Protein AF-A0A7S4R125-F1 (afdb_monomer)

Mean predicted aligned error: 16.98 Å

Organism: NCBI:txid311494

Structure (mmCIF, N/CA/C/O backbone):
data_AF-A0A7S4R125-F1
#
_entry.id   AF-A0A7S4R125-F1
#
loop_
_atom_site.group_PDB
_atom_site.id
_atom_site.type_symbol
_atom_site.label_atom_id
_atom_site.label_alt_id
_atom_site.label_comp_id
_atom_site.label_asym_id
_atom_site.label_entity_id
_atom_site.label_seq_id
_atom_site.pdbx_PDB_ins_code
_atom_site.Cartn_x
_atom_site.Cartn_y
_atom_site.Cartn_z
_atom_site.occupancy
_atom_site.B_iso_or_equiv
_atom_site.auth_seq_id
_atom_site.auth_comp_id
_atom_site.auth_asym_id
_atom_site.auth_atom_id
_atom_site.pdbx_PDB_model_num
ATOM 1 N N . ASP A 1 1 ? 8.861 10.497 -19.496 1.00 60.00 1 ASP A N 1
ATOM 2 C CA . ASP A 1 1 ? 10.097 11.158 -19.946 1.00 60.00 1 ASP A CA 1
ATOM 3 C C . ASP A 1 1 ? 10.234 11.289 -21.463 1.00 60.00 1 ASP A C 1
ATOM 5 O O . ASP A 1 1 ? 10.360 12.413 -21.916 1.00 60.00 1 ASP A O 1
ATOM 9 N N . TRP A 1 2 ? 10.167 10.228 -22.290 1.00 75.81 2 TRP A N 1
ATOM 10 C CA . TRP A 1 2 ? 10.197 10.430 -23.762 1.00 75.81 2 TRP A CA 1
ATOM 11 C C . TRP A 1 2 ? 9.067 11.347 -24.252 1.00 75.81 2 TRP A C 1
ATOM 13 O O . TRP A 1 2 ? 9.339 12.317 -24.951 1.00 75.81 2 TRP A O 1
ATOM 23 N N . ALA A 1 3 ? 7.824 11.072 -23.840 1.00 76.38 3 ALA A N 1
ATOM 24 C CA . ALA A 1 3 ? 6.666 11.872 -24.235 1.00 76.38 3 ALA A CA 1
ATOM 25 C C . ALA A 1 3 ? 6.811 13.343 -23.793 1.00 76.38 3 ALA A C 1
ATOM 27 O O . ALA A 1 3 ? 6.659 14.239 -24.620 1.00 76.38 3 ALA A O 1
ATOM 28 N N . ASP A 1 4 ? 7.239 13.586 -22.549 1.00 75.88 4 ASP A N 1
ATOM 29 C CA . ASP A 1 4 ? 7.482 14.939 -22.028 1.00 75.88 4 ASP A CA 1
ATOM 30 C C . ASP A 1 4 ? 8.580 15.680 -22.823 1.00 75.88 4 ASP A C 1
ATOM 32 O O . ASP A 1 4 ? 8.429 16.850 -23.164 1.00 75.88 4 ASP A O 1
ATOM 36 N N . LYS A 1 5 ? 9.674 14.992 -23.183 1.00 82.38 5 LYS A N 1
ATOM 37 C CA . LYS A 1 5 ? 10.791 15.565 -23.961 1.00 82.38 5 LYS A CA 1
ATOM 38 C C . LYS A 1 5 ? 10.486 15.735 -25.448 1.00 82.38 5 LYS A C 1
ATOM 40 O O . LYS A 1 5 ? 11.144 16.525 -26.116 1.00 82.38 5 LYS A O 1
ATOM 45 N N . SER A 1 6 ? 9.507 15.003 -25.971 1.00 82.88 6 SER A N 1
ATOM 46 C CA . SER A 1 6 ? 9.098 15.065 -27.379 1.00 82.88 6 SER A CA 1
ATOM 47 C C . SER A 1 6 ? 8.211 16.271 -27.716 1.00 82.88 6 SER A C 1
ATOM 49 O O . SER A 1 6 ? 7.745 16.386 -28.845 1.00 82.88 6 SER A O 1
ATOM 51 N N . GLY A 1 7 ? 7.982 17.174 -26.754 1.00 83.06 7 GLY A N 1
ATOM 52 C CA . GLY A 1 7 ? 7.157 18.369 -26.941 1.00 83.06 7 GLY A CA 1
ATOM 53 C C . GLY A 1 7 ? 5.655 18.109 -26.824 1.00 83.06 7 GLY A C 1
ATOM 54 O O . GLY A 1 7 ? 4.859 19.004 -27.098 1.00 83.06 7 GLY A O 1
ATOM 55 N N . ILE A 1 8 ? 5.249 16.905 -26.404 1.00 84.31 8 ILE A N 1
ATOM 56 C CA . ILE A 1 8 ? 3.846 16.598 -26.126 1.00 84.31 8 ILE A CA 1
ATOM 57 C C . ILE A 1 8 ? 3.477 17.256 -24.800 1.00 84.31 8 ILE A C 1
ATOM 59 O O . ILE A 1 8 ? 3.937 16.854 -23.729 1.00 84.31 8 ILE A O 1
ATOM 63 N N . TRP A 1 9 ? 2.640 18.288 -24.881 1.00 81.31 9 TRP A N 1
ATOM 64 C CA . TRP A 1 9 ? 2.167 19.005 -23.707 1.00 81.31 9 TRP A CA 1
ATOM 65 C C . TRP A 1 9 ? 1.117 18.190 -22.955 1.00 81.31 9 TRP A C 1
ATOM 67 O O . TRP A 1 9 ? 0.146 17.707 -23.536 1.00 81.31 9 TRP A O 1
ATOM 77 N N . ARG A 1 10 ? 1.281 18.072 -21.637 1.00 81.50 10 ARG A N 1
ATOM 78 C CA . ARG A 1 10 ? 0.331 17.367 -20.779 1.00 81.50 10 ARG A CA 1
ATOM 79 C C . ARG A 1 10 ? -0.759 18.330 -20.303 1.00 81.50 10 ARG A C 1
ATOM 81 O O . ARG A 1 10 ? -0.468 19.306 -19.620 1.00 81.50 10 ARG A O 1
ATOM 88 N N . GLN A 1 11 ? -2.022 18.050 -20.631 1.00 76.62 11 GLN A N 1
ATOM 89 C CA . GLN A 1 11 ? -3.142 18.940 -20.278 1.00 76.62 11 GLN A CA 1
ATOM 90 C C . GLN A 1 11 ? -3.501 18.949 -18.782 1.00 76.62 11 GLN A C 1
ATOM 92 O O . GLN A 1 11 ? -4.068 19.924 -18.296 1.00 76.62 11 GLN A O 1
ATOM 97 N N . LYS A 1 12 ? -3.198 17.874 -18.044 1.00 70.31 12 LYS A N 1
ATOM 98 C CA . LYS A 1 12 ? -3.460 17.749 -16.600 1.00 70.31 12 LYS A CA 1
ATOM 99 C C . LYS A 1 12 ? -2.195 17.309 -15.866 1.00 70.31 12 LYS A C 1
ATOM 101 O O . LYS A 1 12 ? -1.391 16.559 -16.415 1.00 70.31 12 LYS A O 1
ATOM 106 N N . SER A 1 13 ? -2.016 17.769 -14.627 1.00 68.62 13 SER A N 1
ATOM 107 C CA . SER A 1 13 ? -0.893 17.348 -13.783 1.00 68.62 13 SER A CA 1
ATOM 108 C C . SER A 1 13 ? -0.947 15.842 -13.486 1.00 68.62 13 SER A C 1
ATOM 110 O O . SER A 1 13 ? -1.990 15.195 -13.627 1.00 68.62 13 SER A O 1
ATOM 112 N N . TYR A 1 14 ? 0.194 15.268 -13.092 1.00 67.44 14 TYR A N 1
ATOM 113 C CA . TYR A 1 14 ? 0.269 13.871 -12.666 1.00 67.44 14 TYR A CA 1
ATOM 114 C C . TYR A 1 14 ? -0.762 13.597 -11.568 1.00 67.44 14 TYR A C 1
ATOM 116 O O . TYR A 1 14 ? -0.770 14.266 -10.534 1.00 67.44 14 TYR A O 1
ATOM 124 N N . LYS A 1 15 ? -1.609 12.580 -11.761 1.00 67.00 15 LYS A N 1
ATOM 125 C CA . LYS A 1 15 ? -2.436 12.067 -10.667 1.00 67.00 15 LYS A CA 1
ATOM 126 C C . LYS A 1 15 ? -1.503 11.562 -9.566 1.00 67.00 15 LYS A C 1
ATOM 128 O O . LYS A 1 15 ? -0.596 10.777 -9.840 1.00 67.00 15 LYS A O 1
ATOM 133 N N . VAL A 1 16 ? -1.751 11.982 -8.326 1.00 60.81 16 VAL A N 1
ATOM 134 C CA . VAL A 1 16 ? -0.939 11.632 -7.140 1.00 60.81 16 VAL A CA 1
ATOM 135 C C . VAL A 1 16 ? -0.813 10.108 -6.950 1.00 60.81 16 VAL A C 1
ATOM 137 O O . VAL A 1 16 ? 0.160 9.631 -6.376 1.00 60.81 16 VAL A O 1
ATOM 140 N N . THR A 1 17 ? -1.748 9.329 -7.500 1.00 62.47 17 THR A N 1
ATOM 141 C CA . THR A 1 17 ? -1.799 7.859 -7.433 1.00 62.47 17 THR A CA 1
ATOM 142 C C . THR A 1 17 ? -1.044 7.129 -8.554 1.00 62.47 17 THR A C 1
ATOM 144 O O . THR A 1 17 ? -1.074 5.901 -8.619 1.00 62.47 17 THR A O 1
ATOM 147 N N . SER A 1 18 ? -0.361 7.846 -9.451 1.00 69.81 18 SER A N 1
ATOM 148 C CA . SER A 1 18 ? 0.412 7.247 -10.546 1.00 69.81 18 SER A CA 1
ATOM 149 C C . SER A 1 18 ? 1.628 6.466 -10.026 1.00 69.81 18 SER A C 1
ATOM 151 O O . SER A 1 18 ? 2.407 6.967 -9.215 1.00 69.81 18 SER A O 1
ATOM 153 N N . SER A 1 19 ? 1.856 5.259 -10.556 1.00 73.56 19 SER A N 1
ATOM 154 C CA . SER A 1 19 ? 3.080 4.489 -10.289 1.00 73.56 19 SER A CA 1
ATOM 155 C C . SER A 1 19 ? 4.316 5.262 -10.758 1.00 73.56 19 SER A C 1
ATOM 157 O O . SER A 1 19 ? 4.328 5.815 -11.854 1.00 73.56 19 SER A O 1
ATOM 159 N N . ARG A 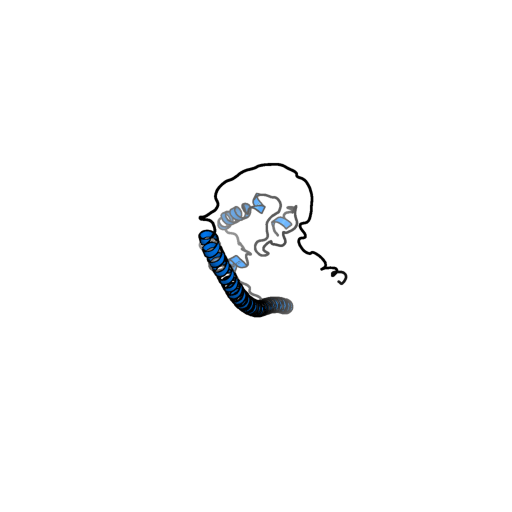1 20 ? 5.384 5.274 -9.950 1.00 75.44 20 ARG A N 1
ATOM 160 C CA . ARG A 1 20 ? 6.687 5.838 -10.358 1.00 75.44 20 ARG A CA 1
ATOM 161 C C . ARG A 1 20 ? 7.436 4.947 -11.351 1.00 75.44 20 ARG A C 1
ATOM 163 O O . ARG A 1 20 ? 8.303 5.434 -12.063 1.00 75.44 20 ARG A O 1
ATOM 170 N N . ASP A 1 21 ? 7.095 3.661 -11.388 1.00 79.25 21 ASP A N 1
ATOM 171 C CA . ASP A 1 21 ? 7.705 2.666 -12.276 1.00 79.25 21 ASP A CA 1
ATOM 172 C C . ASP A 1 21 ? 6.996 2.598 -13.640 1.00 79.25 21 ASP A C 1
ATOM 174 O O . ASP A 1 21 ? 7.609 2.447 -14.692 1.00 79.25 21 ASP A O 1
ATOM 178 N N . LYS A 1 22 ? 5.669 2.752 -13.627 1.00 79.38 22 LYS A N 1
ATOM 179 C CA . LYS A 1 22 ? 4.817 2.800 -14.821 1.00 79.38 22 LYS A CA 1
ATOM 180 C C . LYS A 1 22 ? 4.007 4.092 -14.762 1.00 79.38 22 LYS A C 1
ATOM 182 O O . LYS A 1 22 ? 2.842 4.031 -14.366 1.00 79.38 22 LYS A O 1
ATOM 187 N N . PRO A 1 23 ? 4.637 5.245 -15.054 1.00 77.00 23 PRO A N 1
ATOM 188 C CA . PRO A 1 23 ? 3.959 6.526 -14.967 1.00 77.00 23 PRO A CA 1
ATOM 189 C C . PRO A 1 23 ? 2.751 6.534 -15.889 1.00 77.00 23 PRO A C 1
ATOM 191 O O . PRO A 1 23 ? 2.816 6.039 -17.016 1.00 77.00 23 PRO A O 1
ATOM 194 N N . ASP A 1 24 ? 1.655 7.096 -15.390 1.00 77.88 24 ASP A N 1
ATOM 195 C CA . ASP A 1 24 ? 0.455 7.282 -16.186 1.00 77.88 24 ASP A CA 1
ATOM 196 C C . ASP A 1 24 ? 0.770 8.206 -17.374 1.00 77.88 24 ASP A C 1
ATOM 198 O O . ASP A 1 24 ? 1.331 9.306 -17.239 1.00 77.88 24 ASP A O 1
ATOM 202 N N . MET A 1 25 ? 0.417 7.739 -18.564 1.00 79.38 25 MET A N 1
ATOM 203 C CA . MET A 1 25 ? 0.673 8.420 -19.825 1.00 79.38 25 MET A CA 1
ATOM 204 C C . MET A 1 25 ? -0.510 9.307 -20.207 1.00 79.38 25 MET A C 1
ATOM 206 O O . MET A 1 25 ? -0.715 9.498 -21.386 1.00 79.38 25 MET A O 1
ATOM 210 N N . ALA A 1 26 ? -1.252 9.851 -19.231 1.00 82.31 26 ALA A N 1
ATOM 211 C CA . ALA A 1 26 ? -2.350 10.811 -19.394 1.00 82.31 26 ALA A CA 1
ATOM 212 C C . ALA A 1 26 ? -1.909 12.157 -20.014 1.00 82.31 26 ALA A C 1
ATOM 214 O O . ALA A 1 26 ? -1.877 13.188 -19.334 1.00 82.31 26 ALA A O 1
ATOM 215 N N . PHE A 1 27 ? -1.514 12.140 -21.284 1.00 84.12 27 PHE A N 1
ATOM 216 C CA . PHE A 1 27 ? -1.198 13.320 -22.090 1.00 84.12 27 PHE A CA 1
ATOM 217 C C . PHE A 1 27 ? -2.437 13.865 -22.809 1.00 84.12 27 PHE A C 1
ATOM 219 O O . PHE A 1 27 ? -2.362 14.932 -23.412 1.00 84.12 27 PHE A O 1
ATOM 226 N N . GLY A 1 28 ? -3.582 13.179 -22.707 1.00 85.00 28 GLY A N 1
ATOM 227 C CA . GLY A 1 28 ? -4.790 13.507 -23.464 1.00 85.00 28 GLY A CA 1
ATOM 228 C C . GLY A 1 28 ? -4.732 12.973 -24.895 1.00 85.00 28 GLY A C 1
ATOM 229 O O . GLY A 1 28 ? -5.553 13.346 -25.728 1.00 85.00 28 GLY A O 1
ATOM 230 N N . VAL A 1 29 ? -3.761 12.101 -25.183 1.00 87.56 29 VAL A N 1
ATOM 231 C CA . VAL A 1 29 ? -3.610 11.419 -26.467 1.00 87.56 29 VAL A CA 1
ATOM 232 C C . VAL A 1 29 ? -4.027 9.981 -26.237 1.00 87.56 29 VAL A C 1
ATOM 234 O O . VAL A 1 29 ? -3.311 9.229 -25.581 1.00 87.56 29 VAL A O 1
ATOM 237 N N . ARG A 1 30 ? -5.182 9.592 -26.780 1.00 88.12 30 ARG A N 1
ATOM 238 C CA . ARG A 1 30 ? -5.814 8.295 -26.504 1.00 88.12 30 ARG A CA 1
ATOM 239 C C . ARG A 1 30 ? -4.838 7.125 -26.628 1.00 88.12 30 ARG A C 1
ATOM 241 O O . ARG A 1 30 ? -4.829 6.267 -25.760 1.00 88.12 30 ARG A O 1
ATOM 248 N N . GLU A 1 31 ? -4.010 7.118 -27.668 1.00 89.38 31 GLU A N 1
ATOM 249 C CA . GLU A 1 31 ? -3.078 6.034 -27.985 1.00 89.38 31 GLU A CA 1
ATOM 250 C C . GLU A 1 31 ? -1.874 5.954 -27.021 1.00 89.38 31 GLU A C 1
ATOM 252 O O . GLU A 1 31 ? -1.230 4.903 -26.904 1.00 89.38 31 GLU A O 1
ATOM 257 N N . LEU A 1 32 ? -1.534 7.064 -26.354 1.00 86.38 32 LEU A N 1
ATOM 258 C CA . LEU A 1 32 ? -0.542 7.097 -25.276 1.00 86.38 32 LEU A CA 1
ATOM 259 C C . LEU A 1 32 ? -1.192 6.720 -23.945 1.00 86.38 32 LEU A C 1
ATOM 261 O O . LEU A 1 32 ? -0.648 5.880 -23.226 1.00 86.38 32 LEU A O 1
ATOM 265 N N . ASP A 1 33 ? -2.357 7.301 -23.667 1.00 86.50 33 ASP A N 1
ATOM 266 C CA . ASP A 1 33 ? -3.114 7.154 -22.427 1.00 86.50 33 ASP A CA 1
ATOM 267 C C . ASP A 1 33 ? -3.601 5.700 -22.217 1.00 86.50 33 ASP A C 1
ATOM 269 O O . ASP A 1 33 ? -3.558 5.184 -21.102 1.00 86.50 33 ASP A O 1
ATOM 273 N N . ASP A 1 34 ? -4.014 4.998 -23.280 1.00 88.88 34 ASP A N 1
ATOM 274 C CA . ASP A 1 34 ? -4.496 3.606 -23.229 1.00 88.88 34 ASP A CA 1
ATOM 275 C C . ASP A 1 34 ? -3.375 2.547 -23.336 1.00 88.88 34 ASP A C 1
ATOM 277 O O . ASP A 1 34 ? -3.623 1.336 -23.299 1.00 88.88 34 ASP A O 1
ATOM 281 N N . GLY A 1 35 ? -2.121 2.986 -23.494 1.00 85.62 35 GLY A N 1
ATOM 282 C CA . GLY A 1 35 ? -0.957 2.117 -23.653 1.00 85.62 35 GLY A CA 1
ATOM 283 C C . GLY A 1 35 ? -0.860 1.400 -25.008 1.00 85.62 35 GLY A C 1
ATOM 284 O O . GLY A 1 35 ? -0.015 0.511 -25.164 1.00 85.62 35 GLY A O 1
ATOM 285 N N . SER A 1 36 ? -1.668 1.756 -26.008 1.00 90.38 36 SER A N 1
ATOM 286 C CA . SER A 1 36 ? -1.608 1.191 -27.362 1.00 90.38 36 SE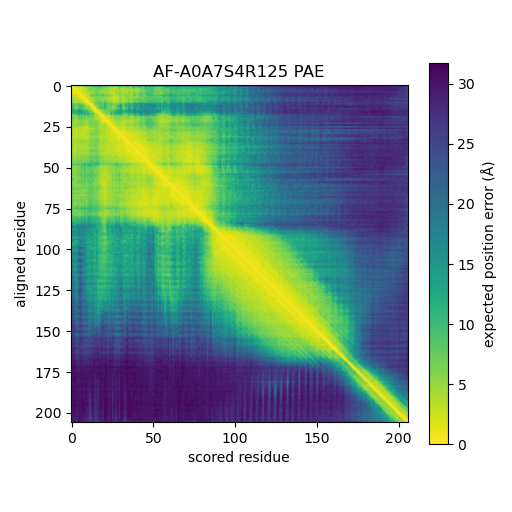R A CA 1
ATOM 287 C C . SER A 1 36 ? -0.246 1.407 -28.014 1.00 90.38 36 SER A C 1
ATOM 289 O O . SER A 1 36 ? 0.342 0.449 -28.518 1.00 90.38 36 SER A O 1
ATOM 291 N N . VAL A 1 37 ? 0.329 2.609 -27.906 1.00 88.38 37 VAL A N 1
ATOM 292 C CA . VAL A 1 37 ? 1.689 2.891 -28.399 1.00 88.38 37 VAL A CA 1
ATOM 293 C C . VAL A 1 37 ? 2.719 1.988 -27.721 1.00 88.38 37 VAL A C 1
ATOM 295 O O . VAL A 1 37 ? 3.568 1.402 -28.392 1.00 88.38 37 VAL A O 1
ATOM 298 N N . LYS A 1 38 ? 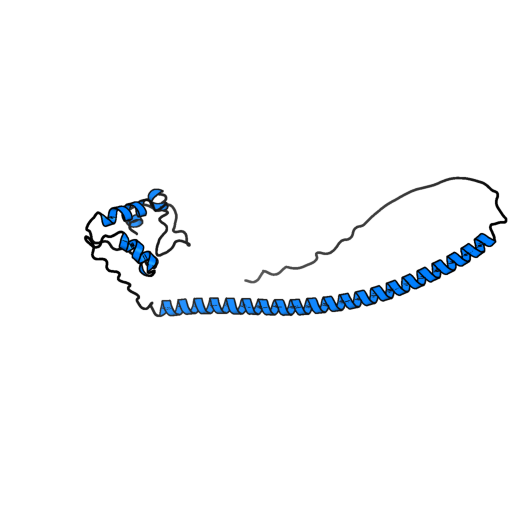2.615 1.790 -26.401 1.00 86.81 38 LYS A N 1
ATOM 299 C CA . LYS A 1 38 ? 3.507 0.886 -25.661 1.00 86.81 38 LYS A CA 1
ATOM 300 C C . LYS A 1 38 ? 3.399 -0.552 -26.181 1.00 86.81 38 LYS A C 1
ATOM 302 O O . LYS A 1 38 ? 4.423 -1.214 -26.356 1.00 86.81 38 LYS A O 1
ATOM 307 N N . ARG A 1 39 ? 2.185 -1.037 -26.465 1.00 89.12 39 ARG A N 1
ATOM 308 C CA . ARG A 1 39 ? 1.964 -2.375 -27.045 1.00 89.12 39 ARG A CA 1
ATOM 309 C C . ARG A 1 39 ? 2.622 -2.514 -28.417 1.00 89.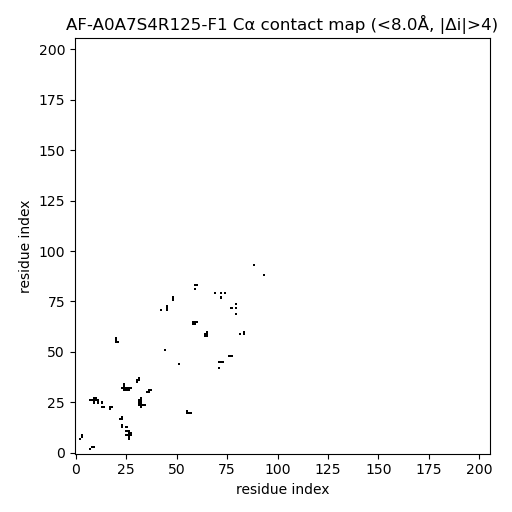12 39 ARG A C 1
ATOM 311 O O . ARG A 1 39 ? 3.332 -3.494 -28.634 1.00 89.12 39 ARG A O 1
ATOM 318 N N . VAL A 1 40 ? 2.445 -1.527 -29.297 1.00 91.94 40 VAL A N 1
ATOM 319 C CA . VAL A 1 40 ? 3.053 -1.518 -30.638 1.00 91.94 40 VAL A CA 1
ATOM 320 C C . VAL A 1 40 ? 4.578 -1.483 -30.552 1.00 91.94 40 VAL A C 1
ATOM 322 O O . VAL A 1 40 ? 5.240 -2.291 -31.199 1.00 91.94 40 VAL A O 1
ATOM 325 N N . ILE A 1 41 ? 5.149 -0.625 -29.699 1.00 88.88 41 ILE A N 1
ATOM 326 C CA . ILE A 1 41 ? 6.604 -0.554 -29.492 1.00 88.88 41 ILE A CA 1
ATOM 327 C C . ILE A 1 41 ? 7.145 -1.899 -29.009 1.00 88.88 41 ILE A C 1
ATOM 329 O O . ILE A 1 41 ? 8.138 -2.381 -29.545 1.00 88.88 41 ILE A O 1
ATOM 333 N N . HIS A 1 42 ? 6.495 -2.547 -28.040 1.00 88.62 42 HIS A N 1
ATOM 334 C CA . HIS A 1 42 ? 6.946 -3.857 -27.567 1.00 88.62 42 HIS A CA 1
ATOM 335 C C . HIS A 1 42 ? 6.811 -4.972 -28.608 1.00 88.62 42 HIS A C 1
ATOM 337 O O . HIS A 1 42 ? 7.561 -5.943 -28.528 1.00 88.62 42 HIS A O 1
ATOM 343 N N . ALA A 1 43 ? 5.872 -4.863 -29.549 1.00 91.19 43 ALA A N 1
ATOM 344 C CA . ALA A 1 43 ? 5.739 -5.809 -30.653 1.00 91.19 43 ALA A CA 1
ATOM 345 C C . ALA A 1 43 ? 6.806 -5.579 -31.736 1.00 91.19 43 ALA A C 1
ATOM 347 O O . ALA A 1 43 ? 7.342 -6.537 -32.284 1.00 91.19 43 ALA A O 1
ATOM 348 N N . ALA A 1 44 ? 7.145 -4.318 -32.016 1.00 92.56 44 ALA A N 1
ATOM 349 C CA . ALA A 1 44 ? 8.119 -3.952 -33.040 1.00 92.56 44 ALA A CA 1
ATOM 350 C C . ALA A 1 44 ? 9.579 -4.037 -32.561 1.00 92.56 44 ALA A C 1
ATOM 352 O O . ALA A 1 44 ? 10.469 -4.312 -33.363 1.00 92.56 44 ALA A O 1
ATOM 353 N N . ALA A 1 45 ? 9.846 -3.820 -31.268 1.00 92.25 45 ALA A N 1
ATOM 354 C CA . ALA A 1 45 ? 11.203 -3.757 -30.720 1.00 92.25 45 ALA A CA 1
ATOM 355 C C . ALA A 1 45 ? 12.064 -5.003 -31.020 1.00 92.25 45 ALA A C 1
ATOM 357 O O . ALA A 1 45 ? 13.215 -4.819 -31.412 1.00 92.25 45 ALA A O 1
ATOM 358 N N . PRO A 1 46 ? 11.557 -6.251 -30.925 1.00 92.56 46 PRO A N 1
ATOM 359 C CA . PRO A 1 46 ? 12.350 -7.439 -31.254 1.00 92.56 46 PRO A CA 1
ATOM 360 C C . PRO A 1 46 ? 12.697 -7.582 -32.742 1.00 92.56 46 PRO A C 1
ATOM 362 O O . PRO A 1 46 ? 13.605 -8.337 -33.077 1.00 92.56 46 PRO A O 1
ATOM 365 N N . LEU A 1 47 ? 11.987 -6.891 -33.640 1.00 92.88 47 LEU A N 1
ATOM 366 C CA . LEU A 1 47 ? 12.239 -6.959 -35.085 1.00 92.88 47 LEU A CA 1
ATOM 367 C C . LEU A 1 47 ? 13.475 -6.149 -35.491 1.00 92.88 47 LEU A C 1
ATOM 369 O O . LEU A 1 47 ? 14.071 -6.398 -36.535 1.00 92.88 47 LEU A O 1
ATOM 373 N N . GLN A 1 48 ? 13.865 -5.173 -34.671 1.00 91.12 48 GLN A N 1
ATOM 374 C CA . GLN A 1 48 ? 15.048 -4.358 -34.903 1.00 91.12 48 GLN A CA 1
ATOM 375 C C . GLN A 1 48 ? 16.198 -4.880 -34.048 1.00 91.12 48 GLN A C 1
ATOM 377 O O . GLN A 1 48 ? 16.143 -4.786 -32.827 1.00 91.12 48 GLN A O 1
ATOM 382 N N . ALA A 1 49 ? 17.273 -5.364 -34.675 1.00 89.25 49 ALA A N 1
ATOM 383 C CA . ALA A 1 49 ? 18.490 -5.823 -33.996 1.00 89.25 49 ALA A CA 1
ATOM 384 C C . ALA A 1 49 ? 19.307 -4.650 -33.406 1.00 89.25 49 ALA A C 1
ATOM 386 O O . ALA A 1 49 ? 20.441 -4.385 -33.799 1.00 89.25 49 ALA A O 1
ATOM 387 N N . ARG A 1 50 ? 18.698 -3.892 -32.491 1.00 93.12 50 ARG A N 1
ATOM 388 C CA . ARG A 1 50 ? 19.285 -2.754 -31.778 1.00 93.12 50 ARG A CA 1
ATOM 389 C C . ARG A 1 50 ? 19.372 -3.063 -30.290 1.00 93.12 50 ARG A C 1
ATOM 391 O O . ARG A 1 50 ? 18.594 -3.844 -29.752 1.00 93.12 50 ARG A O 1
ATOM 398 N N . ASN A 1 51 ? 20.292 -2.395 -29.605 1.00 91.44 51 ASN A N 1
ATOM 399 C CA . ASN A 1 51 ? 20.370 -2.483 -28.151 1.00 91.44 51 ASN A CA 1
ATOM 400 C C . ASN A 1 51 ? 19.099 -1.883 -27.532 1.00 91.44 51 ASN A C 1
ATOM 402 O O . ASN A 1 51 ? 18.760 -0.732 -27.807 1.00 91.44 51 ASN A O 1
ATOM 406 N N . TYR A 1 52 ? 18.405 -2.665 -26.704 1.00 89.62 52 TYR A N 1
ATOM 407 C CA . TYR A 1 52 ? 17.155 -2.267 -26.060 1.00 89.62 52 TYR A CA 1
ATOM 408 C C . TYR A 1 52 ? 17.280 -2.372 -24.542 1.00 89.62 52 TYR A C 1
ATOM 410 O O . TYR A 1 52 ? 17.765 -3.375 -24.018 1.00 89.62 52 TYR A O 1
ATOM 418 N N . VAL A 1 53 ? 16.830 -1.334 -23.838 1.00 89.12 53 VAL A N 1
ATOM 419 C CA . VAL A 1 53 ? 16.857 -1.266 -22.373 1.00 89.12 53 VAL A CA 1
ATOM 420 C C . VAL A 1 53 ? 15.425 -1.166 -21.862 1.00 89.12 53 VAL A C 1
ATOM 422 O O . VAL A 1 53 ? 14.705 -0.227 -22.196 1.00 89.12 53 VAL A O 1
ATOM 425 N N . VAL A 1 54 ? 15.017 -2.130 -21.032 1.00 88.06 54 VAL A N 1
ATOM 426 C CA . VAL A 1 54 ? 13.707 -2.134 -20.363 1.00 88.06 54 VAL A CA 1
ATOM 427 C C . VAL A 1 54 ? 13.872 -1.619 -18.940 1.00 88.06 54 VAL A C 1
ATOM 429 O O . VAL A 1 54 ? 14.293 -2.351 -18.044 1.00 88.06 54 VAL A O 1
ATOM 432 N N . MET A 1 55 ? 13.540 -0.348 -18.735 1.00 84.25 55 MET A N 1
ATOM 433 C CA . MET A 1 55 ? 13.617 0.312 -17.430 1.00 84.25 55 MET A CA 1
ATOM 434 C C . MET A 1 55 ? 12.322 0.106 -16.627 1.00 84.25 55 MET A C 1
ATOM 436 O O . MET A 1 55 ? 11.586 1.058 -16.402 1.00 84.25 55 MET A O 1
ATOM 440 N N . GLU A 1 56 ? 12.022 -1.136 -16.228 1.00 83.50 56 GLU A N 1
ATOM 441 C CA . GLU A 1 56 ? 10.918 -1.442 -15.299 1.00 83.50 56 GLU A CA 1
ATOM 442 C C . GLU A 1 56 ? 11.466 -2.061 -14.004 1.00 83.50 56 GLU A C 1
ATOM 444 O O . GLU A 1 56 ? 12.069 -3.129 -14.021 1.00 83.50 56 GLU A O 1
ATOM 449 N N . VAL A 1 57 ? 11.240 -1.428 -12.857 1.00 85.19 57 VAL A N 1
ATOM 450 C CA . VAL A 1 57 ? 11.683 -1.884 -11.535 1.00 85.19 57 VAL A CA 1
ATOM 451 C C . VAL A 1 57 ? 10.948 -3.161 -11.135 1.00 85.19 57 VAL A C 1
ATOM 453 O O . VAL A 1 57 ? 11.584 -4.189 -10.900 1.00 85.19 57 VAL A O 1
ATOM 456 N N . ARG A 1 58 ? 9.608 -3.145 -11.096 1.00 86.19 58 ARG A N 1
ATOM 457 C CA . ARG A 1 58 ? 8.826 -4.316 -10.665 1.00 86.19 58 ARG A CA 1
ATOM 458 C C . ARG A 1 58 ? 9.020 -5.489 -11.622 1.00 86.19 58 ARG A C 1
ATOM 460 O O . ARG A 1 58 ? 9.299 -6.599 -11.174 1.00 86.19 58 ARG A O 1
ATOM 467 N N . GLY A 1 59 ? 8.906 -5.228 -12.924 1.00 86.25 59 GLY A N 1
ATOM 468 C CA . GLY A 1 59 ? 9.022 -6.257 -13.959 1.00 86.25 59 GLY A CA 1
ATOM 469 C C . GLY A 1 59 ? 10.398 -6.931 -13.982 1.00 86.25 59 GLY A C 1
ATOM 470 O O . GLY A 1 59 ? 10.492 -8.128 -14.238 1.00 86.25 59 GLY A O 1
ATOM 471 N N . ASN A 1 60 ? 11.467 -6.199 -13.643 1.00 86.50 60 ASN A N 1
ATOM 472 C CA . ASN A 1 60 ? 12.813 -6.768 -13.571 1.00 86.50 60 ASN A CA 1
ATOM 473 C C . ASN A 1 60 ? 13.079 -7.534 -12.263 1.00 86.50 60 ASN A C 1
ATOM 475 O O . ASN A 1 60 ? 13.869 -8.487 -12.272 1.00 86.50 60 ASN A O 1
ATOM 479 N N . LEU A 1 61 ? 12.426 -7.162 -11.155 1.00 87.38 61 LEU A N 1
ATOM 480 C CA . LEU A 1 61 ? 12.554 -7.844 -9.860 1.00 87.38 61 LEU A CA 1
ATOM 481 C C . LEU A 1 61 ? 11.747 -9.149 -9.797 1.00 87.38 61 LEU A C 1
ATOM 483 O O . LEU A 1 61 ? 12.221 -10.143 -9.243 1.00 87.38 61 LEU A O 1
ATOM 487 N N . VAL A 1 62 ? 10.558 -9.184 -10.403 1.00 90.94 62 VAL A N 1
ATOM 488 C CA . VAL A 1 62 ? 9.689 -10.369 -10.409 1.00 90.94 62 VAL A CA 1
ATOM 489 C C . VAL A 1 62 ? 10.143 -11.361 -11.487 1.00 90.94 62 VAL A C 1
ATOM 491 O O . VAL A 1 62 ? 10.187 -11.058 -12.676 1.00 90.94 62 VAL A O 1
ATOM 494 N N . LYS A 1 63 ? 10.474 -12.596 -11.082 1.00 89.75 63 LYS A N 1
ATOM 495 C CA . LYS A 1 63 ? 11.002 -13.636 -11.990 1.00 89.75 63 LYS A CA 1
ATOM 496 C C . LYS A 1 63 ? 10.043 -13.985 -13.137 1.00 89.75 63 LYS A C 1
ATOM 498 O O . LYS A 1 63 ? 10.526 -14.280 -14.229 1.00 89.75 63 LYS A O 1
ATOM 503 N N . GLY A 1 64 ? 8.734 -14.011 -12.875 1.00 93.69 64 GLY A N 1
ATOM 504 C CA . GLY A 1 64 ? 7.695 -14.298 -13.875 1.00 93.69 64 GLY A CA 1
ATOM 505 C C . GLY A 1 64 ? 7.679 -13.238 -14.971 1.00 93.69 64 GLY A C 1
ATOM 506 O O . GLY A 1 64 ? 8.042 -13.530 -16.107 1.00 93.69 64 GLY A O 1
ATOM 507 N N . ASP A 1 65 ? 7.410 -11.995 -14.583 1.00 91.31 65 ASP A N 1
ATOM 508 C CA . ASP A 1 65 ? 7.385 -10.822 -15.460 1.00 91.31 65 ASP A CA 1
ATOM 509 C C . ASP A 1 65 ? 8.671 -10.702 -16.299 1.00 91.31 65 ASP A C 1
ATOM 511 O O . ASP A 1 65 ? 8.625 -10.512 -17.517 1.00 91.31 65 ASP A O 1
ATOM 515 N N . ARG A 1 66 ? 9.844 -10.916 -15.685 1.00 90.31 66 ARG A N 1
ATOM 516 C CA . ARG A 1 66 ? 11.128 -10.883 -16.401 1.00 90.31 66 ARG A CA 1
ATOM 517 C C . ARG A 1 66 ? 11.218 -11.939 -17.500 1.00 90.31 66 ARG A C 1
ATOM 519 O O . ARG A 1 66 ? 11.758 -11.661 -18.572 1.00 90.31 66 ARG A O 1
ATOM 526 N N . LYS A 1 67 ? 10.727 -13.157 -17.249 1.00 91.44 67 LYS A N 1
ATOM 527 C CA . LYS A 1 67 ? 10.701 -14.218 -18.267 1.00 91.44 67 LYS A CA 1
ATOM 528 C C . LYS A 1 67 ? 9.787 -13.840 -19.424 1.00 91.44 67 LYS A C 1
ATOM 530 O O . LYS A 1 67 ? 10.177 -14.049 -20.567 1.00 91.44 67 LYS A O 1
ATOM 535 N N . GLU A 1 68 ? 8.623 -13.265 -19.143 1.00 92.38 68 GLU A N 1
ATOM 536 C CA . GLU A 1 68 ? 7.668 -12.844 -20.173 1.00 92.38 68 GLU A CA 1
ATOM 537 C C . GLU A 1 68 ? 8.238 -11.746 -21.071 1.00 92.38 68 GLU A C 1
ATOM 539 O O . GLU A 1 68 ? 8.129 -11.820 -22.295 1.00 92.38 68 GLU A O 1
ATOM 544 N N . VAL A 1 69 ? 8.901 -10.747 -20.483 1.00 90.12 69 VAL A N 1
ATOM 545 C CA . VAL A 1 69 ? 9.553 -9.678 -21.249 1.00 90.12 69 VAL A CA 1
ATOM 546 C C . VAL A 1 69 ? 10.715 -10.239 -22.072 1.00 90.12 69 VAL A C 1
ATOM 548 O O . VAL A 1 69 ? 10.814 -9.963 -23.267 1.00 90.12 69 VAL A O 1
ATOM 551 N N . ALA A 1 70 ? 11.565 -11.080 -21.475 1.00 90.94 70 ALA A N 1
ATOM 552 C CA . ALA A 1 70 ? 12.705 -11.688 -22.161 1.00 90.94 70 ALA A CA 1
ATOM 553 C C . ALA A 1 70 ? 12.296 -12.693 -23.255 1.00 90.94 70 ALA A C 1
ATOM 555 O O . ALA A 1 70 ? 13.055 -12.908 -24.202 1.00 90.94 70 ALA A O 1
ATOM 556 N N . ALA A 1 71 ? 11.119 -13.316 -23.153 1.00 92.56 71 ALA A N 1
ATOM 557 C CA . ALA A 1 71 ? 10.605 -14.240 -24.164 1.00 92.56 71 ALA A CA 1
ATOM 558 C C . ALA A 1 71 ? 10.323 -13.543 -25.504 1.00 92.56 71 ALA A C 1
ATOM 560 O O . ALA A 1 71 ? 10.457 -14.169 -26.550 1.00 92.56 71 ALA A O 1
ATOM 561 N N . ARG A 1 72 ? 10.006 -12.242 -25.483 1.00 91.62 72 ARG A N 1
ATOM 562 C CA . ARG A 1 72 ? 9.731 -11.449 -26.694 1.00 91.62 72 ARG A CA 1
ATOM 563 C C . ARG A 1 72 ? 10.970 -11.219 -27.552 1.00 91.62 72 ARG A C 1
ATOM 565 O O . ARG A 1 72 ? 10.848 -11.037 -28.755 1.00 91.62 72 ARG A O 1
ATOM 572 N N . PHE A 1 73 ? 12.153 -11.232 -26.944 1.00 93.06 73 PHE A N 1
ATOM 573 C CA . PHE A 1 73 ? 13.421 -11.047 -27.642 1.00 93.06 73 PHE A CA 1
ATOM 574 C C . PHE A 1 73 ? 14.030 -12.417 -27.927 1.00 93.06 73 PHE A C 1
ATOM 576 O O . PHE A 1 73 ? 14.364 -13.124 -26.976 1.00 93.06 73 PHE A O 1
ATOM 583 N N . PRO A 1 74 ? 14.177 -12.848 -29.186 1.00 92.75 74 PRO A N 1
ATOM 584 C CA . PRO A 1 74 ? 14.677 -14.182 -29.480 1.00 92.75 74 PRO A CA 1
ATOM 585 C C . PRO A 1 74 ? 16.200 -14.250 -29.265 1.00 92.75 74 PRO A C 1
ATOM 587 O O . PRO A 1 74 ? 16.941 -13.312 -29.560 1.00 92.75 74 PRO A O 1
ATOM 590 N N . SER A 1 75 ? 16.681 -15.362 -28.700 1.00 93.00 75 SER A N 1
ATOM 591 C CA . SER A 1 75 ? 18.086 -15.502 -28.270 1.00 93.00 75 SER A CA 1
ATOM 592 C C . SER A 1 75 ? 19.089 -15.566 -29.429 1.00 93.00 75 SER A C 1
ATOM 594 O O . SER A 1 75 ? 20.285 -15.432 -29.201 1.00 93.00 75 SER A O 1
ATOM 596 N N . ASN A 1 76 ? 18.614 -15.792 -30.656 1.00 93.31 76 ASN A N 1
ATOM 597 C CA . ASN A 1 76 ? 19.431 -15.800 -31.871 1.00 93.31 76 ASN A CA 1
ATOM 598 C C . ASN A 1 76 ? 19.854 -14.389 -32.315 1.00 93.31 76 ASN A C 1
ATOM 600 O O . ASN A 1 76 ? 20.890 -14.248 -32.953 1.00 93.31 76 ASN A O 1
ATOM 604 N N . LEU A 1 77 ? 19.065 -13.362 -31.982 1.00 93.56 77 LEU A N 1
ATOM 605 C CA . LEU A 1 77 ? 19.324 -11.969 -32.357 1.00 93.56 77 LEU A CA 1
ATOM 606 C C . LEU A 1 77 ? 19.784 -11.117 -31.170 1.00 93.56 77 LEU A C 1
ATOM 608 O O . LEU A 1 77 ? 20.479 -10.124 -31.365 1.00 93.56 77 LEU A O 1
ATOM 612 N N . PHE A 1 78 ? 19.416 -11.493 -29.941 1.00 95.06 78 PHE A N 1
ATOM 613 C CA . PHE A 1 78 ? 19.679 -10.682 -28.753 1.00 95.06 78 PHE A CA 1
ATOM 614 C C . PHE A 1 78 ? 20.362 -11.467 -27.639 1.00 95.06 78 PHE A C 1
ATOM 616 O O . PHE A 1 78 ? 19.903 -12.530 -27.211 1.00 95.06 78 PHE A O 1
ATOM 623 N N . LYS A 1 79 ? 21.397 -10.854 -27.058 1.00 94.06 79 LYS A N 1
ATOM 624 C CA . LYS A 1 79 ? 21.959 -11.272 -25.773 1.00 94.06 79 LYS A CA 1
ATOM 625 C C . LYS A 1 79 ? 21.104 -10.711 -24.637 1.00 94.06 79 LYS A C 1
ATOM 627 O O . LYS A 1 79 ? 21.123 -9.514 -24.361 1.00 94.06 79 LYS A O 1
ATOM 632 N N . LYS A 1 80 ? 20.378 -11.582 -23.938 1.00 91.38 80 LYS A N 1
ATOM 633 C CA . LYS A 1 80 ? 19.502 -11.192 -22.823 1.00 91.38 80 LYS A CA 1
ATOM 634 C C . LYS A 1 80 ? 20.307 -11.130 -21.530 1.00 91.38 80 LYS A C 1
ATOM 636 O O . LYS A 1 80 ? 20.745 -12.161 -21.029 1.00 91.38 80 LYS A O 1
ATOM 641 N N . THR A 1 81 ? 20.488 -9.931 -20.986 1.00 88.44 81 THR A N 1
ATOM 642 C CA . THR A 1 81 ? 21.177 -9.717 -19.706 1.00 88.44 81 THR A CA 1
ATOM 643 C C . THR A 1 81 ? 20.250 -8.950 -18.774 1.00 88.44 81 THR A C 1
ATOM 645 O O . THR A 1 81 ? 19.744 -7.898 -19.150 1.00 88.44 81 THR A O 1
ATOM 648 N N . ALA A 1 82 ? 20.019 -9.472 -17.570 1.00 82.12 82 ALA A N 1
ATOM 649 C CA . ALA A 1 82 ? 19.279 -8.770 -16.528 1.00 82.12 82 ALA A CA 1
ATOM 650 C C . ALA A 1 82 ? 20.273 -8.258 -15.487 1.00 82.12 82 ALA A C 1
ATOM 652 O O . ALA A 1 82 ? 20.880 -9.053 -14.772 1.00 82.12 82 ALA A O 1
ATOM 653 N N . GLN A 1 83 ? 20.448 -6.941 -15.420 1.00 79.00 83 GLN A N 1
ATOM 654 C CA . GLN A 1 83 ? 21.204 -6.298 -14.352 1.00 79.00 83 GLN A CA 1
ATOM 655 C C . GLN A 1 83 ? 20.211 -5.717 -13.351 1.00 79.00 83 GLN A C 1
ATOM 657 O O . GLN A 1 83 ? 19.406 -4.855 -13.697 1.00 79.00 83 GLN A O 1
ATOM 662 N N . VAL A 1 84 ? 20.252 -6.218 -12.119 1.00 72.38 84 VAL A N 1
ATOM 663 C CA . VAL A 1 84 ? 19.477 -5.668 -11.006 1.00 72.38 84 VAL A CA 1
ATOM 664 C C . VAL A 1 84 ? 20.464 -4.955 -10.099 1.00 72.38 84 VAL A C 1
ATOM 666 O O . VAL A 1 84 ? 21.196 -5.591 -9.345 1.00 72.38 84 VAL A O 1
ATOM 669 N N . ILE A 1 85 ? 20.517 -3.632 -10.214 1.00 71.81 85 ILE A N 1
ATOM 670 C CA . ILE A 1 85 ? 21.363 -2.803 -9.359 1.00 71.81 85 ILE A CA 1
ATOM 671 C C . ILE A 1 85 ? 20.545 -2.479 -8.111 1.00 71.81 85 ILE A C 1
ATOM 673 O O . ILE A 1 85 ? 19.719 -1.569 -8.117 1.00 71.81 85 ILE A O 1
ATOM 677 N N . VAL A 1 86 ? 20.740 -3.265 -7.052 1.00 74.56 86 VAL A N 1
ATOM 678 C CA . VAL A 1 86 ? 20.221 -2.937 -5.720 1.00 74.56 86 VAL A CA 1
ATOM 679 C C . VAL A 1 86 ? 21.327 -2.196 -4.983 1.00 74.56 86 VAL A C 1
ATOM 681 O O . VAL A 1 86 ? 22.262 -2.808 -4.477 1.00 74.56 86 VAL A O 1
ATOM 684 N N . GLY A 1 87 ? 21.255 -0.868 -4.986 1.00 81.19 87 GLY A N 1
ATOM 685 C CA . GLY A 1 87 ? 22.102 -0.050 -4.123 1.00 81.19 87 GLY A CA 1
ATOM 686 C C . GLY A 1 87 ? 21.563 -0.044 -2.696 1.00 81.19 87 GLY A C 1
ATOM 687 O O . GLY A 1 87 ? 20.354 -0.169 -2.484 1.00 81.19 87 GLY A O 1
ATOM 688 N N . GLU A 1 88 ? 22.443 0.144 -1.713 1.00 80.94 88 GLU A N 1
ATOM 689 C CA . GLU A 1 88 ? 21.971 0.527 -0.390 1.00 80.94 88 GLU A CA 1
ATOM 690 C C . GLU A 1 88 ? 21.312 1.911 -0.476 1.00 80.94 88 GLU A C 1
ATOM 692 O O . GLU A 1 88 ? 21.933 2.849 -0.984 1.00 80.94 88 GLU A O 1
ATOM 697 N N . PRO A 1 89 ? 20.066 2.072 0.002 1.00 82.50 89 PRO A N 1
ATOM 698 C CA . PRO A 1 89 ? 19.465 3.393 0.074 1.00 82.50 89 PRO A CA 1
ATOM 699 C C . PRO A 1 89 ? 20.286 4.287 1.005 1.00 82.50 89 PRO A C 1
ATOM 701 O O . PRO A 1 89 ? 20.910 3.806 1.956 1.00 82.50 89 PRO A O 1
ATOM 704 N N . THR A 1 90 ? 20.262 5.595 0.751 1.00 91.06 90 THR A N 1
ATOM 705 C CA . THR A 1 90 ? 20.950 6.575 1.598 1.00 91.06 90 THR A CA 1
ATOM 706 C C . THR A 1 90 ? 20.498 6.445 3.055 1.00 91.06 90 THR A C 1
ATOM 708 O O . THR A 1 90 ? 19.355 6.063 3.336 1.00 91.06 90 THR A O 1
ATOM 711 N N . LEU A 1 91 ? 21.393 6.755 4.002 1.00 90.44 91 LEU A N 1
ATOM 712 C CA . LEU A 1 91 ? 21.091 6.655 5.436 1.00 90.44 91 LEU A CA 1
ATOM 713 C C . LEU A 1 91 ? 19.836 7.458 5.810 1.00 90.44 91 LEU A C 1
ATOM 715 O O . LEU A 1 91 ? 19.018 6.976 6.591 1.00 90.44 91 LEU A O 1
ATOM 719 N N . ASP A 1 92 ? 19.635 8.620 5.190 1.00 90.00 92 ASP A N 1
ATOM 720 C CA . ASP A 1 92 ? 18.467 9.474 5.423 1.00 90.00 92 ASP A CA 1
ATOM 721 C C . ASP A 1 92 ? 17.164 8.821 4.952 1.00 90.00 92 ASP A C 1
ATOM 723 O O . ASP A 1 92 ? 16.155 8.851 5.658 1.00 90.00 92 ASP A O 1
ATOM 727 N N . PHE A 1 93 ? 17.183 8.153 3.793 1.00 85.44 93 PHE A N 1
ATOM 728 C CA . PHE A 1 93 ? 16.021 7.412 3.305 1.00 85.44 93 PHE A CA 1
ATOM 729 C C . PHE A 1 93 ? 15.691 6.223 4.216 1.00 85.44 93 PHE A C 1
ATOM 731 O O . PHE A 1 93 ? 14.516 5.982 4.506 1.00 85.44 93 PHE A O 1
ATOM 738 N N . LYS A 1 94 ? 16.715 5.499 4.699 1.00 90.56 94 LYS A N 1
ATOM 739 C CA . LYS A 1 94 ? 16.538 4.396 5.660 1.00 90.56 94 LYS A CA 1
ATOM 740 C C . LYS A 1 94 ? 15.894 4.896 6.955 1.00 90.56 94 LYS A C 1
ATOM 742 O O . LYS A 1 94 ? 14.898 4.321 7.381 1.00 90.56 94 LYS A O 1
ATOM 747 N N . LYS A 1 95 ? 16.417 5.979 7.544 1.00 94.25 95 LYS A N 1
ATOM 748 C CA . LYS A 1 95 ? 15.871 6.587 8.771 1.00 94.25 95 LYS A CA 1
ATOM 749 C C . LYS A 1 95 ? 14.408 6.985 8.598 1.00 94.25 95 LYS A C 1
ATOM 751 O O . LYS A 1 95 ? 13.560 6.471 9.318 1.00 94.25 95 LYS A O 1
ATOM 756 N N . ARG A 1 96 ? 14.099 7.770 7.561 1.00 93.25 96 ARG A N 1
ATOM 757 C CA . ARG A 1 96 ? 12.729 8.215 7.266 1.00 93.25 96 ARG A CA 1
ATOM 758 C C . ARG A 1 96 ? 11.763 7.045 7.066 1.00 93.25 96 ARG A C 1
ATOM 760 O O . ARG A 1 96 ? 10.634 7.073 7.545 1.00 93.25 96 ARG A O 1
ATOM 767 N N . THR A 1 97 ? 12.185 6.016 6.333 1.00 91.81 97 THR A N 1
ATOM 768 C CA . THR A 1 97 ? 11.343 4.835 6.091 1.00 91.81 97 THR A CA 1
ATOM 769 C C . THR A 1 97 ? 11.100 4.062 7.385 1.00 91.81 97 THR A C 1
ATOM 771 O O . THR A 1 97 ? 9.964 3.681 7.656 1.00 91.81 97 THR A O 1
ATOM 774 N N . ASN A 1 98 ? 12.133 3.880 8.210 1.00 93.75 98 ASN A N 1
ATOM 775 C CA . ASN A 1 98 ? 12.005 3.215 9.503 1.00 93.75 98 ASN A CA 1
ATOM 776 C C . ASN A 1 98 ? 11.082 3.988 10.450 1.00 93.75 98 ASN A C 1
ATOM 778 O O . ASN A 1 98 ? 10.230 3.373 11.078 1.00 93.75 98 ASN A O 1
ATOM 782 N N . GLU A 1 99 ? 11.193 5.316 10.508 1.00 96.00 99 GLU A N 1
ATOM 783 C CA . GLU A 1 99 ? 10.301 6.177 11.294 1.00 96.00 99 GLU A CA 1
ATOM 784 C C . GLU A 1 99 ? 8.839 6.045 10.847 1.00 96.00 99 GLU A C 1
ATOM 786 O O . GLU A 1 99 ? 7.962 5.838 11.682 1.00 96.00 99 GLU A O 1
ATOM 791 N N . MET A 1 100 ? 8.567 6.074 9.535 1.00 92.88 100 MET A N 1
ATOM 792 C CA . MET A 1 100 ? 7.209 5.869 9.009 1.00 92.88 100 MET A CA 1
ATOM 793 C C . MET A 1 100 ? 6.657 4.481 9.355 1.00 92.88 100 MET A C 1
ATOM 795 O O . MET A 1 100 ? 5.496 4.357 9.739 1.00 92.88 100 MET A O 1
ATOM 799 N N . VAL A 1 101 ? 7.479 3.433 9.250 1.00 94.31 101 VAL A N 1
ATOM 800 C CA . VAL A 1 101 ? 7.071 2.062 9.594 1.00 94.31 101 VAL A CA 1
ATOM 801 C C . VAL A 1 101 ? 6.825 1.915 11.094 1.00 94.31 101 VAL A C 1
ATOM 803 O O . VAL A 1 101 ? 5.866 1.254 11.486 1.00 94.31 101 VAL A O 1
ATOM 806 N N . LEU A 1 102 ? 7.669 2.513 11.935 1.00 97.44 102 LEU A N 1
ATOM 807 C CA . LEU A 1 102 ? 7.491 2.509 13.386 1.00 97.44 102 LEU A CA 1
ATOM 808 C C . LEU A 1 102 ? 6.203 3.231 13.778 1.00 97.44 102 LEU A C 1
ATOM 810 O O . LEU A 1 102 ? 5.418 2.670 14.535 1.00 97.44 102 LEU A O 1
ATOM 814 N N . LYS A 1 103 ? 5.944 4.409 13.200 1.00 96.75 103 LYS A N 1
ATOM 815 C CA . LYS A 1 103 ? 4.706 5.160 13.427 1.00 96.75 103 LYS A CA 1
ATOM 816 C C . LYS A 1 103 ? 3.470 4.351 13.024 1.00 96.75 103 LYS A C 1
ATOM 818 O O . LYS A 1 103 ? 2.567 4.196 13.835 1.00 96.75 103 LYS A O 1
ATOM 823 N N . ALA A 1 104 ? 3.468 3.750 11.834 1.00 93.94 104 ALA A N 1
ATOM 824 C CA . ALA A 1 104 ? 2.349 2.923 11.376 1.00 93.94 104 ALA A CA 1
ATOM 825 C C . ALA A 1 104 ? 2.096 1.705 12.286 1.00 93.94 104 ALA A C 1
ATOM 827 O O . ALA A 1 104 ? 0.950 1.354 12.555 1.00 93.94 104 ALA A O 1
ATOM 828 N N . LYS A 1 105 ? 3.159 1.060 12.787 1.00 96.44 105 LYS A N 1
ATOM 829 C CA . LYS A 1 105 ? 3.035 -0.048 13.749 1.00 96.44 105 LYS A CA 1
ATOM 830 C C . LYS A 1 105 ? 2.497 0.417 15.099 1.00 96.44 105 LYS A C 1
ATOM 832 O O . LYS A 1 105 ? 1.688 -0.289 15.692 1.00 96.44 105 LYS 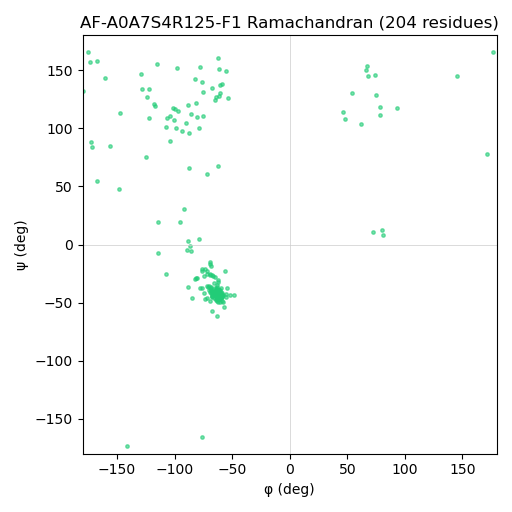A O 1
ATOM 837 N N . GLN A 1 106 ? 2.948 1.576 15.571 1.00 97.38 106 GLN A N 1
ATOM 838 C CA . GLN A 1 106 ? 2.472 2.163 16.818 1.00 97.38 106 GLN A CA 1
ATOM 839 C C . GLN A 1 106 ? 0.979 2.486 16.718 1.00 97.38 106 GLN A C 1
ATOM 841 O O . GLN A 1 106 ? 0.210 2.035 17.556 1.00 97.38 106 GLN A O 1
ATOM 846 N N . GLU A 1 107 ? 0.551 3.146 15.640 1.00 95.75 107 GLU A N 1
ATOM 847 C CA . GLU A 1 107 ? -0.860 3.465 15.386 1.00 95.75 107 GLU A CA 1
ATOM 848 C C . GLU A 1 107 ? -1.739 2.208 15.317 1.00 95.75 107 GLU A C 1
ATOM 850 O O . GLU A 1 107 ? -2.824 2.184 15.895 1.00 95.75 107 GLU A O 1
ATOM 855 N N . GLN A 1 108 ? -1.268 1.139 14.664 1.00 95.00 108 GLN A N 1
ATOM 856 C CA . GLN A 1 108 ? -1.976 -0.147 14.638 1.00 95.00 108 GLN A CA 1
ATOM 857 C C . GLN A 1 108 ? -2.094 -0.765 16.035 1.00 95.00 108 GLN A C 1
ATOM 859 O O . GLN A 1 108 ? -3.183 -1.174 16.433 1.00 95.00 108 GLN A O 1
ATOM 864 N N . SER A 1 109 ? -0.999 -0.792 16.797 1.00 96.44 109 SER A N 1
ATOM 865 C CA . SER A 1 109 ? -0.993 -1.323 18.163 1.00 96.44 109 SER A CA 1
ATOM 866 C C . SER A 1 109 ? -1.910 -0.520 19.091 1.00 96.44 109 SER A C 1
ATOM 868 O O . SER A 1 109 ? -2.661 -1.100 19.875 1.00 96.44 109 SER A O 1
ATOM 870 N N . ASP A 1 110 ? -1.883 0.808 18.992 1.00 96.75 110 ASP A N 1
ATOM 871 C CA . ASP A 1 110 ? -2.707 1.698 19.808 1.00 96.75 110 ASP A CA 1
ATOM 872 C C . ASP A 1 110 ? -4.191 1.560 19.441 1.00 96.75 110 ASP A C 1
ATOM 874 O O . ASP A 1 110 ? -5.045 1.523 20.330 1.00 96.75 110 ASP A O 1
ATOM 878 N N . ALA A 1 111 ? -4.516 1.420 18.151 1.00 95.81 111 ALA A N 1
ATOM 879 C CA . ALA A 1 111 ? -5.877 1.157 17.687 1.00 95.81 111 ALA A CA 1
ATOM 880 C C . ALA A 1 111 ? -6.404 -0.196 18.192 1.00 95.81 111 ALA A C 1
ATOM 882 O O . ALA A 1 111 ? -7.517 -0.266 18.718 1.00 95.81 111 ALA A O 1
ATOM 883 N N . GLU A 1 112 ? -5.603 -1.262 18.103 1.00 95.56 112 GLU A N 1
ATOM 884 C CA . GLU A 1 112 ? -5.959 -2.579 18.645 1.00 95.56 112 GLU A CA 1
ATOM 885 C C . GLU A 1 112 ? -6.151 -2.544 20.164 1.00 95.56 112 GLU A C 1
ATOM 887 O O . GLU A 1 112 ? -7.058 -3.184 20.703 1.00 95.56 112 GLU A O 1
ATOM 892 N N . PHE A 1 113 ? -5.308 -1.796 20.874 1.00 97.25 113 PHE A N 1
ATOM 893 C CA . PHE A 1 113 ? -5.407 -1.653 22.320 1.00 97.25 113 PHE A CA 1
ATOM 894 C C . PHE A 1 113 ? -6.664 -0.879 22.731 1.00 97.25 113 PHE A C 1
ATOM 896 O O . PHE A 1 113 ? -7.405 -1.339 23.602 1.00 97.25 113 PHE A O 1
ATOM 903 N N . LYS A 1 114 ? -6.963 0.241 22.062 1.00 95.94 114 LYS A N 1
ATOM 904 C CA . LYS A 1 114 ? -8.201 1.007 22.272 1.00 95.94 114 LYS A CA 1
ATOM 905 C C . LYS A 1 114 ? -9.445 0.170 21.965 1.00 95.94 114 LYS A C 1
ATOM 907 O O . LYS A 1 114 ? -10.391 0.191 22.749 1.00 95.94 114 LYS A O 1
ATOM 912 N N . ALA A 1 115 ? -9.427 -0.621 20.889 1.00 95.69 115 ALA A N 1
ATOM 913 C CA . ALA A 1 115 ? -10.520 -1.535 20.558 1.00 95.69 115 ALA A CA 1
ATOM 914 C C . ALA A 1 115 ? -10.760 -2.568 21.674 1.00 95.69 115 ALA A C 1
ATOM 916 O O . ALA A 1 115 ? -11.894 -2.739 22.120 1.00 95.69 115 ALA A O 1
ATOM 917 N N . LYS A 1 116 ? -9.695 -3.186 22.204 1.00 95.69 116 LYS A N 1
ATOM 918 C CA . LYS A 1 116 ? -9.791 -4.135 23.330 1.00 95.69 116 LYS A CA 1
ATOM 919 C C . LYS A 1 116 ? -10.343 -3.484 24.600 1.00 95.69 116 LYS A C 1
ATOM 921 O O . LYS A 1 116 ? -11.189 -4.077 25.268 1.00 95.69 116 LYS A O 1
ATOM 926 N N . GLN A 1 117 ? -9.907 -2.266 24.926 1.00 96.38 117 GLN A N 1
ATOM 927 C CA . GLN A 1 117 ? -10.448 -1.533 26.075 1.00 96.38 117 GLN A CA 1
ATOM 928 C C . GLN A 1 117 ? -11.940 -1.228 25.906 1.00 96.38 117 GLN A C 1
ATOM 930 O O . GLN A 1 117 ? -12.724 -1.455 26.830 1.00 96.38 117 GLN A O 1
ATOM 935 N N . ALA A 1 118 ? -12.350 -0.761 24.725 1.00 94.19 118 ALA A N 1
ATOM 936 C CA . ALA A 1 118 ? -13.749 -0.475 24.427 1.00 94.19 118 ALA A CA 1
ATOM 937 C C . ALA A 1 118 ? -14.622 -1.739 24.520 1.00 94.19 118 ALA A C 1
ATOM 939 O O . ALA A 1 118 ? -15.718 -1.697 25.083 1.00 94.19 118 ALA A O 1
ATOM 940 N N . GLU A 1 119 ? -14.129 -2.884 24.040 1.00 94.56 119 GLU A N 1
ATOM 941 C CA . GLU A 1 119 ? -14.807 -4.176 24.186 1.00 94.56 119 GLU A CA 1
ATOM 942 C C . GLU A 1 119 ? -14.951 -4.600 25.653 1.00 94.56 119 GLU A C 1
ATOM 944 O O . GLU A 1 119 ? -16.023 -5.059 26.060 1.00 94.56 119 GLU A O 1
ATOM 949 N N . GLU A 1 120 ? -13.914 -4.411 26.472 1.00 94.62 120 GLU A N 1
ATOM 950 C CA . GLU A 1 120 ? -13.959 -4.744 27.896 1.00 94.62 120 GLU A CA 1
ATOM 951 C C . GLU A 1 120 ? -14.958 -3.857 28.657 1.00 94.62 120 GLU A C 1
ATOM 953 O O . GLU A 1 120 ? -15.764 -4.358 29.450 1.00 94.62 120 GLU A O 1
ATOM 958 N N . ILE A 1 121 ? -14.961 -2.548 28.384 1.00 94.69 121 ILE A N 1
ATOM 959 C CA . ILE A 1 121 ? -15.926 -1.599 28.958 1.00 94.69 121 ILE A CA 1
ATOM 960 C C . ILE A 1 121 ? -17.349 -1.971 28.531 1.00 94.69 121 ILE A C 1
ATOM 962 O O . ILE A 1 121 ? -18.243 -2.078 29.378 1.00 94.69 121 ILE A O 1
ATOM 966 N N . ARG A 1 122 ? -17.562 -2.254 27.240 1.00 94.44 122 ARG A N 1
ATOM 967 C CA . ARG A 1 122 ? -18.863 -2.676 26.705 1.00 94.44 122 ARG A CA 1
ATOM 968 C C . ARG A 1 122 ? -19.349 -3.963 27.362 1.00 94.44 122 ARG A C 1
ATOM 970 O O . ARG A 1 122 ? -20.519 -4.049 27.736 1.00 94.44 122 ARG A O 1
ATOM 977 N N . LYS A 1 123 ? -18.470 -4.949 27.554 1.00 95.12 123 LYS A N 1
ATOM 978 C CA . LYS A 1 123 ? -18.808 -6.206 28.231 1.00 95.12 123 LYS A CA 1
ATOM 979 C C . LYS A 1 123 ? -19.228 -5.963 29.680 1.00 95.12 123 LYS A C 1
ATOM 981 O O . LYS A 1 123 ? -20.282 -6.443 30.093 1.00 95.12 123 LYS A O 1
ATOM 986 N N . LYS A 1 124 ? -18.475 -5.147 30.427 1.00 95.06 124 LYS A N 1
ATOM 987 C CA . LYS A 1 124 ? -18.828 -4.766 31.807 1.00 95.06 124 LYS A CA 1
ATOM 988 C C . LYS A 1 124 ? -20.179 -4.046 31.876 1.00 95.06 124 LYS A C 1
ATOM 990 O O . LYS A 1 124 ? -20.968 -4.323 32.778 1.00 95.06 124 LYS A O 1
ATOM 995 N N . LEU A 1 125 ? -20.474 -3.151 30.932 1.00 94.00 125 LEU A N 1
ATOM 996 C CA . LEU A 1 125 ? -21.746 -2.424 30.884 1.00 94.00 125 LEU A CA 1
ATOM 997 C C . LEU A 1 125 ? -22.926 -3.348 30.547 1.00 94.00 125 LEU A C 1
ATOM 999 O O . LEU A 1 125 ? -23.966 -3.283 31.203 1.00 94.00 125 LEU A O 1
ATOM 1003 N N . MET A 1 126 ? -22.747 -4.269 29.597 1.00 92.94 126 MET A N 1
ATOM 1004 C CA . MET A 1 126 ? -23.746 -5.290 29.268 1.00 92.94 126 MET A CA 1
ATOM 1005 C C . MET A 1 126 ? -24.024 -6.224 30.452 1.00 92.94 126 MET A C 1
ATOM 1007 O O . MET A 1 126 ? -25.182 -6.528 30.731 1.00 92.94 126 MET A O 1
ATOM 1011 N N . GLU A 1 127 ? -22.993 -6.633 31.196 1.00 94.06 127 GLU A N 1
ATOM 1012 C CA . GLU A 1 127 ? -23.157 -7.446 32.407 1.00 94.06 127 GLU A CA 1
ATOM 1013 C C . GLU A 1 127 ? -23.895 -6.693 33.526 1.00 94.06 127 GLU A C 1
ATOM 1015 O O . GLU A 1 127 ? -24.755 -7.275 34.194 1.00 94.06 127 GLU A O 1
ATOM 1020 N N . LYS A 1 128 ? -23.604 -5.399 33.730 1.00 95.12 128 LYS A N 1
ATOM 1021 C CA . LYS A 1 128 ? -24.339 -4.552 34.688 1.00 95.12 128 LYS A CA 1
ATOM 1022 C C . LYS A 1 128 ? -25.814 -4.421 34.295 1.00 95.12 128 LYS A C 1
ATOM 1024 O O . LYS A 1 128 ? -26.685 -4.733 35.109 1.00 95.12 128 LYS A O 1
ATOM 1029 N N . ARG A 1 129 ? -26.094 -4.082 33.032 1.00 94.50 129 ARG A N 1
ATOM 1030 C CA . ARG A 1 129 ? -27.460 -3.945 32.501 1.00 94.50 129 ARG A CA 1
ATOM 1031 C C . ARG A 1 129 ? -28.241 -5.259 32.574 1.00 94.50 129 ARG A C 1
ATOM 1033 O O . ARG A 1 129 ? -29.412 -5.260 32.945 1.00 94.50 129 ARG A O 1
ATOM 1040 N N . ALA A 1 130 ? -27.601 -6.395 32.292 1.00 93.94 130 ALA A N 1
ATOM 1041 C CA . ALA A 1 130 ? -28.224 -7.712 32.422 1.00 93.94 130 ALA A CA 1
ATOM 1042 C C . ALA A 1 130 ? -28.630 -8.019 33.875 1.00 93.94 130 ALA A C 1
ATOM 1044 O O . ALA A 1 130 ? -29.753 -8.466 34.116 1.00 93.94 130 ALA A O 1
ATOM 1045 N N . LYS A 1 131 ? -27.761 -7.721 34.852 1.00 94.56 131 LYS A N 1
ATOM 1046 C CA . LYS A 1 131 ? -28.061 -7.899 36.284 1.00 94.56 131 LYS A CA 1
ATOM 1047 C C . LYS A 1 131 ? -29.210 -7.001 36.750 1.00 94.56 131 LYS A C 1
ATOM 1049 O O . LYS A 1 131 ? -30.039 -7.435 37.551 1.00 94.56 131 LYS A O 1
ATOM 1054 N N . GLU A 1 132 ? -29.278 -5.763 36.271 1.00 93.69 132 GLU A N 1
ATOM 1055 C CA . GLU A 1 132 ? -30.369 -4.834 36.592 1.00 93.69 132 GLU A CA 1
ATOM 1056 C C . GLU A 1 132 ? -31.702 -5.287 35.998 1.00 93.69 132 GLU A C 1
ATOM 1058 O O . GLU A 1 132 ? -32.700 -5.342 36.718 1.0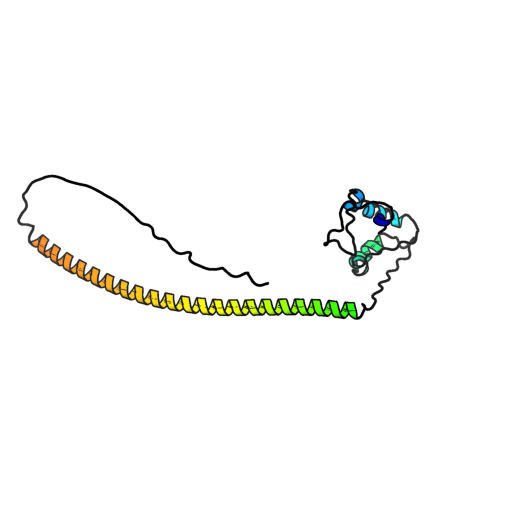0 93.69 132 GLU A O 1
ATOM 1063 N N . LEU A 1 133 ? -31.709 -5.720 34.734 1.00 91.25 133 LEU A N 1
ATOM 1064 C CA . LEU A 1 133 ? -32.894 -6.290 34.094 1.00 91.25 133 LEU A CA 1
ATOM 1065 C C . LEU A 1 133 ? -33.373 -7.561 34.802 1.00 91.25 133 LEU A C 1
ATOM 1067 O O . LEU A 1 133 ? -34.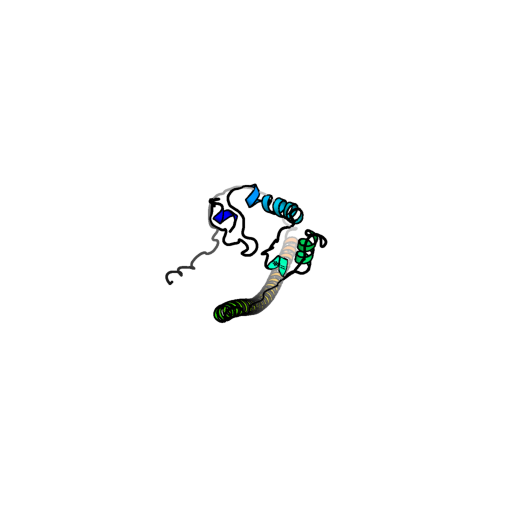576 -7.750 34.970 1.00 91.25 133 LEU A O 1
ATOM 1071 N N . GLU A 1 134 ? -32.468 -8.426 35.265 1.00 91.56 134 GLU A N 1
ATOM 1072 C CA . GLU A 1 134 ? -32.845 -9.622 36.023 1.00 91.56 134 GLU A CA 1
ATOM 1073 C C . GLU A 1 134 ? -33.466 -9.258 37.383 1.00 91.56 134 GLU A C 1
ATOM 1075 O O . GLU A 1 134 ? -34.492 -9.820 37.780 1.00 91.56 134 GLU A O 1
ATOM 1080 N N . LYS A 1 135 ? -32.897 -8.271 38.090 1.00 93.88 135 LYS A N 1
ATOM 1081 C CA . LYS A 1 135 ? -33.469 -7.749 39.341 1.00 93.88 135 LYS A CA 1
ATOM 1082 C C . LYS A 1 135 ? -34.840 -7.107 39.111 1.00 93.88 135 LYS A C 1
ATOM 1084 O O . LYS A 1 135 ? -35.752 -7.358 39.900 1.00 93.88 135 LYS A O 1
ATOM 1089 N N . ALA A 1 136 ? -35.006 -6.322 38.047 1.00 92.00 136 ALA A N 1
ATOM 1090 C CA . ALA A 1 136 ? -36.276 -5.697 37.682 1.00 92.00 136 ALA A CA 1
AT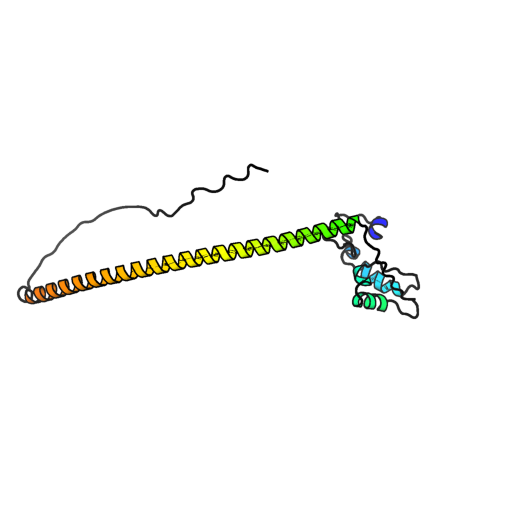OM 1091 C C . ALA A 1 136 ? -37.338 -6.748 37.327 1.00 92.00 136 ALA A C 1
ATOM 1093 O O . ALA A 1 136 ? -38.436 -6.707 37.878 1.00 92.00 136 ALA A O 1
ATOM 1094 N N . LYS A 1 137 ? -36.990 -7.762 36.521 1.00 92.94 137 LYS A N 1
ATOM 1095 C CA . LYS A 1 137 ? -37.880 -8.893 36.201 1.00 92.94 137 LYS A CA 1
ATOM 1096 C C . LYS A 1 137 ? -38.319 -9.648 37.455 1.00 92.94 137 LYS A C 1
ATOM 1098 O O . LYS A 1 137 ? -39.507 -9.904 37.620 1.00 92.94 137 LYS A O 1
ATOM 1103 N N . LYS A 1 138 ? -37.399 -9.930 38.388 1.00 92.38 138 LYS A N 1
ATOM 1104 C CA . LYS A 1 138 ? -37.736 -10.577 39.671 1.00 92.38 138 LYS A CA 1
ATOM 1105 C C . LYS A 1 138 ? -38.666 -9.723 40.539 1.00 92.38 138 LYS A C 1
ATOM 1107 O O . LYS A 1 138 ? -39.516 -10.279 41.231 1.00 92.38 138 LYS A O 1
ATOM 1112 N N . LYS A 1 139 ? -38.515 -8.392 40.542 1.00 92.31 139 LYS A N 1
ATOM 1113 C CA . LYS A 1 139 ? -39.430 -7.483 41.258 1.00 92.31 139 LYS A CA 1
ATOM 1114 C C . LYS A 1 139 ? -40.811 -7.447 40.591 1.00 92.31 139 LYS A C 1
ATOM 1116 O O . LYS A 1 139 ? -41.799 -7.687 41.279 1.00 92.31 139 LYS A O 1
ATOM 1121 N N . ALA A 1 140 ? -40.864 -7.275 39.271 1.00 89.69 140 ALA A N 1
ATOM 1122 C CA . ALA A 1 140 ? -42.104 -7.250 38.497 1.00 89.69 140 ALA A CA 1
ATOM 1123 C C . ALA A 1 140 ? -42.890 -8.570 38.593 1.00 89.69 140 ALA A C 1
ATOM 1125 O O . ALA A 1 140 ? -44.109 -8.561 38.731 1.00 89.69 140 ALA A O 1
ATOM 1126 N N . GLU A 1 141 ? -42.212 -9.723 38.595 1.00 88.44 141 GLU A N 1
ATOM 1127 C CA . GLU A 1 141 ? -42.876 -11.022 38.754 1.00 88.44 141 GLU A CA 1
ATOM 1128 C C . GLU A 1 141 ? -43.455 -11.203 40.167 1.00 88.44 141 GLU A C 1
ATOM 1130 O O . GLU A 1 141 ? -44.558 -11.731 40.331 1.00 88.44 141 GLU A O 1
ATOM 1135 N N . LYS A 1 142 ? -42.747 -10.731 41.205 1.00 89.38 142 LYS A N 1
ATOM 1136 C CA . LYS A 1 142 ? -43.274 -10.724 42.580 1.00 89.38 142 LYS A CA 1
ATOM 1137 C C . LYS A 1 142 ? -44.498 -9.819 42.704 1.00 89.38 142 LYS A C 1
ATOM 1139 O O . LYS A 1 142 ? -45.429 -10.176 43.421 1.00 89.38 142 LYS A O 1
ATOM 1144 N N . GLU A 1 143 ? -44.502 -8.680 42.026 1.00 87.69 143 GLU A N 1
ATOM 1145 C CA . GLU A 1 143 ? -45.616 -7.735 42.034 1.00 87.69 143 GLU A CA 1
ATOM 1146 C C . GLU A 1 143 ? -46.825 -8.262 41.253 1.00 87.69 143 GLU A C 1
ATOM 1148 O O . GLU A 1 143 ? -47.916 -8.320 41.820 1.00 87.69 143 GLU A O 1
ATOM 1153 N N . ARG A 1 144 ? -46.628 -8.816 40.046 1.00 88.12 144 ARG A N 1
ATOM 1154 C CA . ARG A 1 144 ? -47.687 -9.532 39.308 1.00 88.12 144 ARG A CA 1
ATOM 1155 C C . ARG A 1 144 ? -48.287 -10.668 40.129 1.00 88.12 144 ARG A C 1
ATOM 1157 O O . ARG A 1 144 ? -49.503 -10.766 40.228 1.00 88.12 144 ARG A O 1
ATOM 1164 N N . LYS A 1 145 ? -47.466 -11.486 40.800 1.00 89.75 145 LYS A N 1
ATOM 1165 C CA . LYS A 1 145 ? -47.963 -12.562 41.679 1.00 89.75 145 LYS A CA 1
ATOM 1166 C C . LYS A 1 145 ? -48.776 -12.040 42.869 1.00 89.75 145 LYS A C 1
ATOM 1168 O O . LYS A 1 145 ? -49.664 -12.749 43.341 1.00 89.75 145 LYS A O 1
ATOM 1173 N N . LYS A 1 146 ? -48.484 -10.842 43.390 1.00 88.38 146 LYS A N 1
ATOM 1174 C CA . LYS A 1 146 ? -49.293 -10.205 44.445 1.00 88.38 146 LYS A CA 1
ATOM 1175 C C . LYS A 1 146 ? -50.617 -9.684 43.883 1.00 88.38 146 LYS A C 1
ATOM 1177 O O . LYS A 1 146 ? -51.660 -10.007 44.444 1.00 88.38 146 LYS A O 1
ATOM 1182 N N . GLN A 1 147 ? -50.578 -8.980 42.754 1.00 83.50 147 GLN A N 1
ATOM 1183 C CA . GLN A 1 147 ? -51.766 -8.456 42.075 1.00 83.50 147 GLN A CA 1
ATOM 1184 C C . GLN A 1 147 ? -52.711 -9.584 41.630 1.00 83.50 147 GLN A C 1
ATOM 1186 O O . GLN A 1 147 ? -53.904 -9.528 41.900 1.00 83.50 147 GLN A O 1
ATOM 1191 N N . GLU A 1 148 ? -52.193 -10.674 41.059 1.00 81.50 148 GLU A N 1
ATOM 1192 C CA . GLU A 1 148 ? -52.997 -11.844 40.675 1.00 81.50 148 GLU A CA 1
ATOM 1193 C C . GLU A 1 148 ? -53.654 -12.527 41.886 1.00 81.50 148 GLU A C 1
ATOM 1195 O O . GLU A 1 148 ? -54.784 -13.011 41.791 1.00 81.50 148 GLU A O 1
ATOM 1200 N N . LYS A 1 149 ? -52.985 -12.552 43.049 1.00 83.19 149 LYS A N 1
ATOM 1201 C CA . LYS A 1 149 ? -53.575 -13.067 44.297 1.00 83.19 149 LYS A CA 1
ATOM 1202 C C . LYS A 1 149 ? -54.668 -12.147 44.839 1.00 83.19 149 LYS A C 1
ATOM 1204 O O . LYS A 1 149 ? -55.676 -12.657 45.322 1.00 83.19 149 LYS A O 1
ATOM 1209 N N . GLU A 1 150 ? -54.500 -10.828 44.767 1.00 81.06 150 GLU A N 1
ATOM 1210 C CA . GLU A 1 150 ? -55.550 -9.880 45.159 1.00 81.06 150 GLU A CA 1
ATOM 1211 C C . GLU A 1 150 ? -56.752 -9.927 44.220 1.00 81.06 150 GLU A C 1
ATOM 1213 O O . GLU A 1 150 ? -57.880 -10.004 44.696 1.00 81.06 150 GLU A O 1
ATOM 1218 N N . ILE A 1 151 ? -56.531 -9.969 42.905 1.00 81.19 151 ILE A N 1
ATOM 1219 C CA . ILE A 1 151 ? -57.606 -10.091 41.914 1.00 81.19 151 ILE A CA 1
ATOM 1220 C C . ILE A 1 151 ? -58.360 -11.412 42.112 1.00 81.19 151 ILE A C 1
ATOM 1222 O O . ILE A 1 151 ? -59.587 -11.411 42.131 1.00 81.19 151 ILE A O 1
ATOM 1226 N N . LYS A 1 152 ? -57.663 -12.534 42.354 1.00 83.62 152 LYS A N 1
ATOM 1227 C CA . LYS A 1 152 ? -58.325 -13.812 42.680 1.00 83.62 152 LYS A CA 1
ATOM 1228 C C . LYS A 1 152 ? -59.137 -13.745 43.972 1.00 83.62 152 LYS A C 1
ATOM 1230 O O . LYS A 1 152 ? -60.216 -14.327 44.022 1.00 83.62 152 LYS A O 1
ATOM 1235 N N . LYS A 1 153 ? -58.661 -13.041 45.004 1.00 80.25 153 LYS A N 1
ATOM 1236 C CA . LYS A 1 153 ? -59.430 -12.837 46.244 1.00 80.25 153 LYS A CA 1
ATOM 1237 C C . LYS A 1 153 ? -60.661 -11.960 46.017 1.00 80.25 153 LYS A C 1
ATOM 1239 O O . LYS A 1 153 ? -61.728 -12.315 46.505 1.00 80.25 153 LYS A O 1
ATOM 1244 N N . LYS A 1 154 ? -60.534 -10.872 45.252 1.00 78.75 154 LYS A N 1
ATOM 1245 C CA . LYS A 1 154 ? -61.656 -9.987 44.903 1.00 78.75 154 LYS A CA 1
ATOM 1246 C C . LYS A 1 154 ? -62.695 -10.716 44.049 1.00 78.75 154 LYS A C 1
ATOM 1248 O O . LYS A 1 154 ? -63.858 -10.722 44.419 1.00 78.75 154 LYS A O 1
ATOM 1253 N N . MET A 1 155 ? -62.279 -11.451 43.015 1.00 70.38 155 MET A N 1
ATOM 1254 C CA . MET A 1 155 ? -63.197 -12.258 42.201 1.00 70.38 155 MET A CA 1
ATOM 1255 C C . MET A 1 155 ? -63.844 -13.414 42.978 1.00 70.38 155 MET A C 1
ATOM 1257 O O . MET A 1 155 ? -64.988 -13.760 42.706 1.00 70.38 155 MET A O 1
ATOM 1261 N N . ALA A 1 156 ? -63.156 -14.023 43.950 1.00 73.31 156 ALA A N 1
ATOM 1262 C CA . ALA A 1 156 ? -63.761 -15.046 44.807 1.00 73.31 156 ALA A CA 1
ATOM 1263 C C . ALA A 1 156 ? -64.775 -14.453 45.803 1.00 73.31 156 ALA A C 1
ATOM 1265 O O . ALA A 1 156 ? -65.791 -15.086 46.080 1.00 73.31 156 ALA A O 1
ATOM 1266 N N . ALA A 1 157 ? -64.523 -13.249 46.324 1.00 72.81 157 ALA A N 1
ATOM 1267 C CA . ALA A 1 157 ? -65.471 -12.531 47.173 1.00 72.81 157 ALA A CA 1
ATOM 1268 C C . ALA A 1 157 ? -66.693 -12.053 46.373 1.00 72.81 157 ALA A C 1
ATOM 1270 O O . ALA A 1 157 ? -67.819 -12.213 46.826 1.00 72.81 157 ALA A O 1
ATOM 1271 N N . GLU A 1 158 ? -66.483 -11.554 45.155 1.00 72.25 158 GLU A N 1
ATOM 1272 C CA . GLU A 1 158 ? -67.558 -11.104 44.269 1.00 72.25 158 GLU A CA 1
ATOM 1273 C C . GLU A 1 158 ? -68.401 -12.274 43.743 1.00 72.25 158 GLU A C 1
ATOM 1275 O O . GLU A 1 158 ? -69.620 -12.161 43.670 1.00 72.25 158 GLU A O 1
ATOM 1280 N N . LYS A 1 159 ? -67.795 -13.439 43.466 1.00 69.38 159 LYS A N 1
ATOM 1281 C CA . LYS A 1 159 ? -68.551 -14.663 43.151 1.00 69.38 159 LYS A CA 1
ATOM 1282 C C . LYS A 1 159 ? -69.382 -15.164 44.332 1.00 69.38 159 LYS A C 1
ATOM 1284 O O . LYS A 1 159 ? -70.509 -15.580 44.112 1.00 69.38 159 LYS A O 1
ATOM 1289 N N . LYS A 1 160 ? -68.879 -15.069 45.568 1.00 66.94 160 LYS A N 1
ATOM 1290 C CA . LYS A 1 160 ? -69.675 -15.397 46.764 1.00 66.94 160 LYS A CA 1
ATOM 1291 C C . LYS A 1 160 ? -70.805 -14.395 47.010 1.00 66.94 160 LYS A C 1
ATOM 1293 O O . LYS A 1 160 ? -71.891 -14.809 47.386 1.00 66.94 160 LYS A O 1
ATOM 1298 N N . ALA A 1 161 ? -70.574 -13.109 46.748 1.00 62.84 161 ALA A N 1
ATOM 1299 C CA . ALA A 1 161 ? -71.613 -12.086 46.838 1.00 62.84 161 ALA A CA 1
ATOM 1300 C C . ALA A 1 161 ? -72.679 -12.243 45.738 1.00 62.84 161 ALA A C 1
ATOM 1302 O O . ALA A 1 161 ? -73.858 -12.052 46.012 1.00 62.84 161 ALA A O 1
ATOM 1303 N N . LYS A 1 162 ? -72.295 -12.652 44.519 1.00 63.97 162 LYS A N 1
ATOM 1304 C CA . LYS A 1 162 ? -73.248 -12.989 43.448 1.00 63.97 162 LYS A CA 1
ATOM 1305 C C . LYS A 1 162 ? -74.005 -14.294 43.705 1.00 63.97 162 LYS A C 1
ATOM 1307 O O . LYS A 1 162 ? -75.195 -14.318 43.451 1.00 63.97 162 LYS A O 1
ATOM 1312 N N . GLU A 1 163 ? -73.392 -15.326 44.289 1.00 57.12 163 GLU A N 1
ATOM 1313 C CA . GLU A 1 163 ? -74.119 -16.542 44.711 1.00 57.12 163 GLU A CA 1
ATOM 1314 C C . GLU A 1 163 ? -75.075 -16.306 45.901 1.00 57.12 163 GLU A C 1
ATOM 1316 O O . GLU A 1 163 ? -76.057 -17.034 46.043 1.00 57.12 163 GLU A O 1
ATOM 1321 N N . GLU A 1 164 ? -74.832 -15.300 46.752 1.00 54.19 164 GLU A N 1
ATOM 1322 C CA . GLU A 1 164 ? -75.805 -14.856 47.768 1.00 54.19 164 GLU A CA 1
ATOM 1323 C C . GLU A 1 164 ? -76.883 -13.918 47.203 1.00 54.19 164 GLU A C 1
ATOM 1325 O O . GLU A 1 164 ? -78.007 -13.933 47.703 1.00 54.19 164 GLU A O 1
ATOM 1330 N N . ALA A 1 165 ? -76.579 -13.141 46.157 1.00 53.81 165 ALA A N 1
ATOM 1331 C CA . ALA A 1 165 ? -77.561 -12.313 45.456 1.00 53.81 165 ALA A CA 1
ATOM 1332 C C . ALA A 1 165 ? -78.494 -13.154 44.563 1.00 53.81 165 ALA A C 1
ATOM 1334 O O . ALA A 1 165 ? -79.703 -12.974 44.639 1.00 53.81 165 ALA A O 1
ATOM 1335 N N . ASP A 1 166 ? -77.982 -14.157 43.841 1.00 53.88 166 ASP A N 1
ATOM 1336 C CA . ASP A 1 166 ? -78.799 -15.086 43.037 1.00 53.88 166 ASP A CA 1
ATOM 1337 C C . ASP A 1 166 ? -79.664 -16.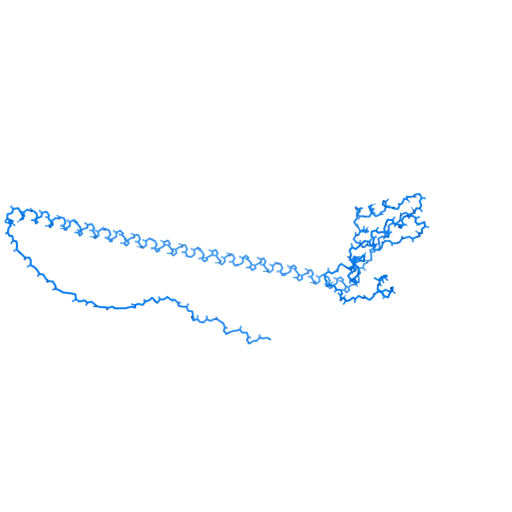025 43.905 1.00 53.88 166 ASP A C 1
ATOM 1339 O O . ASP A 1 166 ? -80.656 -16.564 43.429 1.00 53.88 166 ASP A O 1
ATOM 1343 N N . LYS A 1 167 ? -79.370 -16.177 45.209 1.00 50.59 167 LYS A N 1
ATOM 1344 C CA . LYS A 1 167 ? -80.280 -16.822 46.183 1.00 50.59 167 LYS A CA 1
ATOM 1345 C C . LYS A 1 167 ? -81.322 -15.877 46.790 1.00 50.59 167 LYS A C 1
ATOM 1347 O O . LYS A 1 167 ? -82.176 -16.331 47.548 1.00 50.59 167 LYS A O 1
ATOM 1352 N N . LYS A 1 168 ? -81.253 -14.579 46.487 1.00 45.12 168 LYS A N 1
ATOM 1353 C CA . LYS A 1 168 ? -82.205 -13.553 46.940 1.00 45.12 168 LYS A CA 1
ATOM 1354 C C . LYS A 1 168 ? -83.012 -12.916 45.805 1.00 45.12 168 LYS A C 1
ATOM 1356 O O . LYS A 1 168 ? -83.948 -12.187 46.111 1.00 45.12 168 LYS A O 1
ATOM 1361 N N . ASP A 1 169 ? -82.691 -13.218 44.547 1.00 40.03 169 ASP A N 1
ATOM 1362 C CA . ASP A 1 169 ? -83.339 -12.655 43.351 1.00 40.03 169 ASP A CA 1
ATOM 1363 C C . ASP A 1 169 ? -84.118 -13.701 42.516 1.00 40.03 169 ASP A C 1
ATOM 1365 O O . ASP A 1 169 ? -84.462 -13.470 41.360 1.00 40.03 169 ASP A O 1
ATOM 1369 N N . GLU A 1 170 ? -84.468 -14.847 43.121 1.00 37.38 170 GLU A N 1
ATOM 1370 C CA . GLU A 1 170 ? -85.519 -15.763 42.627 1.00 37.38 170 GLU A CA 1
ATOM 1371 C C . GLU A 1 170 ? -86.885 -15.485 43.305 1.00 37.38 170 GLU A C 1
ATOM 1373 O O . GLU A 1 170 ? -87.783 -16.321 43.302 1.00 37.38 170 GLU A O 1
ATOM 1378 N N . GLU A 1 171 ? -87.065 -14.291 43.889 1.00 36.88 171 GLU A N 1
ATOM 1379 C CA . GLU A 1 171 ? -88.349 -13.821 44.436 1.00 36.88 171 GLU A CA 1
ATOM 1380 C C . GLU A 1 171 ? -88.512 -12.289 44.313 1.00 36.88 171 GLU A C 1
ATOM 1382 O O . GLU A 1 171 ? -88.857 -11.612 45.276 1.00 36.88 171 GLU A O 1
ATOM 1387 N N . LYS A 1 172 ? -88.241 -11.710 43.131 1.00 36.19 172 LYS A N 1
ATOM 1388 C CA . LYS A 1 172 ? -88.897 -10.470 42.648 1.00 36.19 172 LYS A CA 1
ATOM 1389 C C . LYS A 1 172 ? -88.521 -10.143 41.199 1.00 36.19 172 LYS A C 1
ATOM 1391 O O . LYS A 1 172 ? -87.610 -9.375 40.911 1.00 36.19 172 LYS A O 1
ATOM 1396 N N . LYS A 1 173 ? -89.296 -10.699 40.271 1.00 34.34 173 LYS A N 1
ATOM 1397 C CA . LYS A 1 173 ? -89.441 -10.182 38.904 1.00 34.34 173 LYS A CA 1
ATOM 1398 C C . LYS A 1 173 ? -90.712 -9.328 38.816 1.00 34.34 173 LYS A C 1
ATOM 1400 O O . LYS A 1 173 ? -91.672 -9.634 39.513 1.00 34.34 173 LYS A O 1
ATOM 1405 N N . GLU A 1 174 ? -90.680 -8.360 37.892 1.00 31.14 174 GLU A N 1
ATOM 1406 C CA . GLU A 1 174 ? -91.701 -7.363 37.476 1.00 31.14 174 GLU A CA 1
ATOM 1407 C C . GLU A 1 174 ? -91.599 -6.005 38.201 1.00 31.14 174 GLU A C 1
ATOM 1409 O O . GLU A 1 174 ? -91.758 -5.934 39.412 1.00 31.14 174 GLU A O 1
ATOM 1414 N N . GLY A 1 175 ? -91.335 -4.862 37.554 1.00 30.41 175 GLY A N 1
ATOM 1415 C CA . GLY A 1 175 ? -91.118 -4.514 36.143 1.00 30.41 175 GLY A CA 1
ATOM 1416 C C . GLY A 1 175 ? -90.937 -2.983 35.982 1.00 30.41 175 GLY A C 1
ATOM 1417 O O . GLY A 1 175 ? -91.240 -2.252 36.918 1.00 30.41 175 GLY A O 1
ATOM 1418 N N . GLU A 1 176 ? -90.444 -2.565 34.799 1.00 32.25 176 GLU A N 1
ATOM 1419 C CA . GLU A 1 176 ? -90.643 -1.270 34.079 1.00 32.25 176 GLU A CA 1
ATOM 1420 C C . GLU A 1 176 ? -90.344 0.079 34.786 1.00 32.25 176 GLU A C 1
ATOM 1422 O O . GLU A 1 176 ? -90.841 0.354 35.865 1.00 32.25 176 GLU A O 1
ATOM 1427 N N . THR A 1 177 ? -89.595 1.060 34.257 1.00 28.05 177 THR A N 1
ATOM 1428 C CA . THR A 1 177 ? -89.671 1.815 32.973 1.00 28.05 177 THR A CA 1
ATOM 1429 C C . THR A 1 177 ? -88.474 2.810 32.975 1.00 28.05 177 THR A C 1
ATOM 1431 O O . THR A 1 177 ? -88.100 3.306 34.033 1.00 28.05 177 THR A O 1
ATOM 1434 N N . GLU A 1 178 ? -87.655 2.932 31.924 1.00 34.09 178 GLU A N 1
ATOM 1435 C CA . GLU A 1 178 ? -87.702 3.935 30.831 1.00 34.09 178 GLU A CA 1
ATOM 1436 C C . GLU A 1 178 ? -87.533 5.432 31.237 1.00 34.09 178 GLU A C 1
ATOM 1438 O O . GLU A 1 178 ? -88.476 6.058 31.707 1.00 34.09 178 GLU A O 1
ATOM 1443 N N . ASN A 1 179 ? -86.348 6.037 30.996 1.00 35.66 179 ASN A N 1
ATOM 1444 C CA . ASN A 1 179 ? -86.064 7.033 29.925 1.00 35.66 179 ASN A CA 1
ATOM 1445 C C . ASN A 1 179 ? -85.036 8.163 30.261 1.00 35.66 179 ASN A C 1
ATOM 1447 O O . ASN A 1 179 ? -85.071 8.735 31.346 1.00 35.66 179 ASN A O 1
ATOM 1451 N N . LYS A 1 180 ? -84.269 8.543 29.212 1.00 33.28 180 LYS A N 1
ATOM 1452 C CA . LYS A 1 180 ? -83.645 9.853 28.848 1.00 33.28 180 LYS A CA 1
ATOM 1453 C C . LYS A 1 180 ? -82.351 10.367 29.521 1.00 33.28 180 LYS A C 1
ATOM 1455 O O . LYS A 1 180 ? -82.262 10.428 30.737 1.00 33.28 180 LYS A O 1
ATOM 1460 N N . GLU A 1 181 ? -81.289 10.549 28.706 1.00 31.72 181 GLU A N 1
ATOM 1461 C CA . GLU A 1 181 ? -80.707 11.830 28.174 1.00 31.72 181 GLU A CA 1
ATOM 1462 C C . GLU A 1 181 ? -79.917 12.591 29.269 1.00 31.72 181 GLU A C 1
ATOM 1464 O O . GLU A 1 181 ? -80.406 12.746 30.375 1.00 31.72 181 GLU A O 1
ATOM 1469 N N . ASP A 1 182 ? -78.668 13.040 29.111 1.00 34.00 182 ASP A N 1
ATOM 1470 C CA . ASP A 1 182 ? -78.099 13.821 28.009 1.00 34.00 182 ASP A CA 1
ATOM 1471 C C . ASP A 1 182 ? -76.544 13.857 28.095 1.00 34.00 182 ASP A C 1
ATOM 1473 O O . ASP A 1 182 ? -75.955 13.655 29.159 1.00 34.00 182 ASP A O 1
ATOM 1477 N N . GLU A 1 183 ? -75.911 14.118 26.952 1.00 39.47 183 GLU A N 1
ATOM 1478 C CA . GLU A 1 183 ? -74.479 14.386 26.676 1.00 39.47 183 GLU A CA 1
ATOM 1479 C C . GLU A 1 183 ? -74.092 15.842 27.116 1.00 39.47 183 GLU A C 1
ATOM 1481 O O . GLU A 1 183 ? -74.915 16.451 27.802 1.00 39.47 183 GLU A O 1
ATOM 1486 N N . PRO A 1 184 ? -72.949 16.511 26.760 1.00 52.03 184 PRO A N 1
ATOM 1487 C CA . PRO A 1 184 ? -71.763 16.154 25.940 1.00 52.03 184 PRO A CA 1
ATOM 1488 C C . PRO A 1 184 ? -70.381 16.678 26.476 1.00 52.03 184 PRO A C 1
ATOM 1490 O O . PRO A 1 184 ? -70.305 17.369 27.487 1.00 52.03 184 PRO A O 1
ATOM 1493 N N . MET A 1 185 ? -69.317 16.477 25.662 1.00 35.84 185 MET A N 1
ATOM 1494 C CA . MET A 1 185 ? -68.155 17.389 25.427 1.00 35.84 185 MET A CA 1
ATOM 1495 C C . MET A 1 185 ? -67.066 17.521 26.528 1.00 35.84 185 MET A C 1
ATOM 1497 O O . MET A 1 185 ? -67.361 17.503 27.708 1.00 35.84 185 MET A O 1
ATOM 1501 N N . GLU A 1 186 ? -65.761 17.718 26.285 1.00 36.34 186 GLU A N 1
ATOM 1502 C CA . GLU A 1 186 ? -64.900 17.932 25.107 1.00 36.34 186 GLU A CA 1
ATOM 1503 C C . GLU A 1 186 ? -63.418 17.918 25.598 1.00 36.34 186 GLU A C 1
ATOM 1505 O O . GLU A 1 186 ? -63.184 18.328 26.731 1.00 36.34 186 GLU A O 1
ATOM 1510 N N . LYS A 1 187 ? -62.442 17.619 24.706 1.00 35.22 187 LYS A N 1
ATOM 1511 C CA . LYS A 1 187 ? -61.031 18.136 24.681 1.00 35.22 187 LYS A CA 1
ATOM 1512 C C . LYS A 1 187 ? -60.064 17.747 25.837 1.00 35.22 187 LYS A C 1
ATOM 1514 O O . LYS A 1 187 ? -60.480 17.588 26.966 1.00 35.22 187 LYS A O 1
ATOM 1519 N N . LYS A 1 188 ? -58.733 17.625 25.702 1.00 33.78 188 LYS A N 1
ATOM 1520 C CA . LYS A 1 188 ? -57.693 17.765 24.652 1.00 33.78 188 LYS A CA 1
ATOM 1521 C C . LYS A 1 188 ? -56.348 17.323 25.294 1.00 33.78 188 LYS A C 1
ATOM 1523 O O . LYS A 1 188 ? -56.270 17.346 26.515 1.00 33.78 188 LYS A O 1
ATOM 1528 N N . GLU A 1 189 ? -55.319 17.083 24.464 1.00 35.09 189 GLU A N 1
ATOM 1529 C CA . GLU A 1 189 ? -53.864 17.193 24.785 1.00 35.09 189 GLU A CA 1
ATOM 1530 C C . GLU A 1 189 ? -53.275 16.159 25.787 1.00 35.09 189 GLU A C 1
ATOM 1532 O O . GLU A 1 189 ? -53.954 15.682 26.679 1.00 35.09 189 GLU A O 1
ATOM 1537 N N . GLU A 1 190 ? -52.037 15.663 25.702 1.00 38.25 190 GLU A N 1
ATOM 1538 C CA . GLU A 1 190 ? -50.847 16.042 24.939 1.00 38.25 190 GLU A CA 1
ATOM 1539 C C . GLU A 1 190 ? -49.890 14.834 24.889 1.00 38.25 190 GLU A C 1
ATOM 1541 O O . GLU A 1 190 ? -49.782 14.064 25.845 1.00 38.25 190 GLU A O 1
ATOM 1546 N N . ALA A 1 191 ? -49.208 14.655 23.760 1.00 39.00 191 ALA A N 1
ATOM 1547 C CA . ALA A 1 191 ? -48.097 13.727 23.618 1.00 39.00 191 ALA A CA 1
ATOM 1548 C C . ALA A 1 191 ? -46.802 14.476 23.952 1.00 39.00 191 ALA A C 1
ATOM 1550 O O . ALA A 1 191 ? -46.322 15.252 23.132 1.00 39.00 191 ALA A O 1
ATOM 1551 N N . GLU A 1 192 ? -46.235 14.230 25.129 1.00 36.62 192 GLU A N 1
ATOM 1552 C CA . GLU A 1 192 ? -44.917 14.734 25.509 1.00 36.62 192 GLU A CA 1
ATOM 1553 C C . GLU A 1 192 ? -43.903 13.597 25.338 1.00 36.62 192 GLU A C 1
ATOM 1555 O O . GLU A 1 192 ? -43.918 12.591 26.051 1.00 36.62 192 GLU A O 1
ATOM 1560 N N . LYS A 1 193 ? -43.075 13.719 24.299 1.00 41.16 193 LYS A N 1
ATOM 1561 C CA . LYS A 1 193 ? -41.973 12.813 24.004 1.00 41.16 193 LYS A CA 1
ATOM 1562 C C . LYS A 1 193 ? -40.684 13.628 23.968 1.00 41.16 193 LYS A C 1
ATOM 1564 O O . LYS A 1 193 ? -40.492 14.411 23.047 1.00 41.16 193 LYS A O 1
ATOM 1569 N N . GLU A 1 194 ? -39.880 13.390 25.000 1.00 38.66 194 GLU A N 1
ATOM 1570 C CA . GLU A 1 194 ? -38.413 13.301 25.032 1.00 38.66 194 GLU A CA 1
ATOM 1571 C C . GLU A 1 194 ? -37.580 14.380 24.315 1.00 38.66 194 GLU A C 1
ATOM 1573 O O . GLU A 1 194 ? -37.498 14.430 23.091 1.00 38.66 194 GLU A O 1
ATOM 1578 N N . GLU A 1 195 ? -36.853 15.129 25.153 1.00 36.41 195 GLU A N 1
ATOM 1579 C CA . GLU A 1 195 ? -35.385 15.258 25.135 1.00 36.41 195 GLU A CA 1
ATOM 1580 C C . GLU A 1 195 ? -34.697 15.541 23.788 1.00 36.41 195 GLU A C 1
ATOM 1582 O O . GLU A 1 195 ? -34.443 14.642 22.983 1.00 36.41 195 GLU A O 1
ATOM 1587 N N . LYS A 1 196 ? -34.201 16.779 23.650 1.00 39.09 196 LYS A N 1
ATOM 1588 C CA . LYS A 1 196 ? -32.790 17.004 23.299 1.00 39.09 196 LYS A CA 1
ATOM 1589 C C . LYS A 1 196 ? -32.318 18.389 23.754 1.00 39.09 196 LYS A C 1
ATOM 1591 O O . LYS A 1 196 ? -32.373 19.366 23.012 1.00 39.09 196 LYS A O 1
ATOM 1596 N N . GLU A 1 197 ? -31.906 18.429 25.015 1.00 36.16 197 GLU A N 1
ATOM 1597 C CA . GLU A 1 197 ? -30.969 19.395 25.587 1.00 36.16 197 GLU A CA 1
ATOM 1598 C C . GLU A 1 197 ? -29.540 18.910 25.268 1.00 36.16 197 GLU A C 1
ATOM 1600 O O . GLU A 1 197 ? -29.297 17.705 25.309 1.00 36.16 197 GLU A O 1
ATOM 1605 N N . GLU A 1 198 ? -28.653 19.866 24.975 1.00 35.28 198 GLU A N 1
ATOM 1606 C CA . GLU A 1 198 ? -27.195 19.852 25.220 1.00 35.28 198 GLU A CA 1
ATOM 1607 C C . GLU A 1 198 ? -26.262 18.868 24.470 1.00 35.28 198 GLU A C 1
ATOM 1609 O O . GLU A 1 198 ? -26.656 17.794 24.029 1.00 35.28 198 GLU A O 1
ATOM 1614 N N . GLU A 1 199 ? -24.994 19.305 24.354 1.00 38.50 199 GLU A N 1
ATOM 1615 C CA . GLU A 1 199 ? -23.826 18.767 23.612 1.00 38.50 199 GLU A CA 1
ATOM 1616 C C . GLU A 1 199 ? -23.839 19.054 22.086 1.00 38.50 199 GLU A C 1
ATOM 1618 O O . GLU A 1 199 ? -24.679 18.544 21.350 1.00 38.50 199 GLU A O 1
ATOM 1623 N N . GLU A 1 200 ? -22.978 19.891 21.487 1.00 42.69 200 GLU A N 1
ATOM 1624 C CA . GLU A 1 200 ? -21.605 20.318 21.815 1.00 42.69 200 GLU A CA 1
ATOM 1625 C C . GLU A 1 200 ? -21.361 21.781 21.365 1.00 42.69 200 GLU A C 1
ATOM 1627 O O . GLU A 1 200 ? -21.325 22.089 20.171 1.00 42.69 200 GLU A O 1
ATOM 1632 N N . GLU A 1 201 ? -21.166 22.681 22.334 1.00 43.22 201 GLU A N 1
ATOM 1633 C CA . GLU A 1 201 ? -20.134 23.723 22.270 1.00 43.22 201 GLU A CA 1
ATOM 1634 C C . GLU A 1 201 ? -18.811 23.030 22.631 1.00 43.22 201 GLU A C 1
ATOM 1636 O O . GLU A 1 201 ? -18.579 22.773 23.805 1.00 43.22 201 GLU A O 1
ATOM 1641 N N . GLU A 1 202 ? -17.982 22.673 21.649 1.00 42.94 202 GLU A N 1
ATOM 1642 C CA . GLU A 1 202 ? -16.543 22.401 21.831 1.00 42.94 202 GLU A CA 1
ATOM 1643 C C . GLU A 1 202 ? -15.880 22.216 20.450 1.00 42.94 202 GLU A C 1
ATOM 1645 O O . GLU A 1 202 ? -15.765 21.109 19.943 1.00 42.94 202 GLU A O 1
ATOM 1650 N N . GLU A 1 203 ? -15.500 23.317 19.794 1.00 44.41 203 GLU A N 1
ATOM 1651 C CA . GLU A 1 203 ? -14.303 23.383 18.927 1.00 44.41 203 GLU A CA 1
ATOM 1652 C C . GLU A 1 203 ? -13.991 24.860 18.589 1.00 44.41 203 GLU A C 1
ATOM 1654 O O . GLU A 1 203 ? -13.901 25.290 17.441 1.00 44.41 203 GLU A O 1
ATOM 1659 N N . GLU A 1 204 ? -13.848 25.674 19.638 1.00 47.22 204 GLU A N 1
ATOM 1660 C CA . GLU A 1 204 ? -12.908 26.799 19.650 1.00 47.22 204 GLU A CA 1
ATOM 1661 C C . GLU A 1 204 ? -11.730 26.326 20.514 1.00 47.22 204 GLU A C 1
ATOM 1663 O O . GLU A 1 204 ? -11.797 26.439 21.728 1.00 47.22 204 GLU A O 1
ATOM 1668 N N . GLU A 1 205 ? -10.728 25.683 19.902 1.00 51.06 205 GLU A N 1
ATOM 1669 C CA . GLU A 1 205 ? -9.318 25.598 20.346 1.00 51.06 205 GLU A CA 1
ATOM 1670 C C . GLU A 1 205 ? -8.546 24.588 19.463 1.00 51.06 205 GLU A C 1
ATOM 1672 O O . GLU A 1 205 ? -8.311 23.453 19.862 1.00 51.06 205 GLU A O 1
ATOM 1677 N N . GLU A 1 206 ? -8.165 24.996 18.243 1.00 41.69 206 GLU A N 1
ATOM 1678 C CA . GLU A 1 206 ? -6.826 24.765 17.640 1.00 41.69 206 GLU A CA 1
ATOM 1679 C C . GLU A 1 206 ? -6.631 25.541 16.323 1.00 41.69 206 GLU A C 1
ATOM 1681 O O . GLU A 1 206 ? -7.494 25.462 15.417 1.00 41.69 206 GLU A O 1
#

Solvent-accessible surface area (backbone atoms only — not comparable to full-atom values): 13216 Å² total; per-residue (Å²): 105,69,59,61,72,70,70,55,71,59,84,54,78,83,62,91,85,49,46,89,66,63,60,72,45,62,42,83,41,67,52,51,48,72,40,50,52,58,53,51,48,67,66,51,50,60,76,47,92,62,94,79,84,85,86,40,62,66,45,65,70,37,71,65,51,34,50,60,60,52,64,64,45,52,74,92,76,40,90,88,77,89,85,82,88,82,71,82,73,54,70,68,58,50,51,55,50,50,52,54,52,50,50,55,51,47,54,51,52,52,50,54,48,51,51,52,52,52,50,52,53,50,50,54,51,51,53,52,53,50,54,50,51,52,52,50,50,55,50,52,51,54,48,50,56,51,52,55,50,49,50,51,49,52,54,52,51,51,50,52,51,47,58,55,44,62,71,62,61,85,78,74,83,89,79,90,82,93,88,84,90,82,87,82,90,79,91,78,89,82,92,86,76,80,88,86,77,86,88,79,96,80,86,91,85,133

pLDDT: mean 76.67, std 20.99, range [28.05, 97.44]

Foldseek 3Di:
DCCVVVPLAAPDDFDPPADPQHGQQRSVPCCSRVCVVVVVCLQCVLVDLDDDDDRGLVLLVDPVSVCVSVVSHDVVRDDDDRDDDDDDPDPVVVVVVVVVVVVVVVVVVVVVVVVVVVVVVVVVVVVVVVVVVVVVVVVVVVVVVVVVVVVVVVVVVVVVVVVVVVVVPVPDDDDDDDDDDDDDDDDDDDDDDDDDDDDDPDDPDD

Secondary structure (DSSP, 8-state):
-HHHHTT---SSPPPTT--SSS----SS-HHHHTSHHHHHHHHHGGGS-S------HHHHHSHHHHHHHHHTS-TTT---------PPPPHHHHHHHHHHHHHHHHHHHHHHHHHHHHHHHHHHHHHHHHHHHHHHHHHHHHHHHHHHHHHHHHHHHHHHHHHHHTTTSSS-----------------------------------

Radius of gyration: 44.49 Å; Cα contacts (8 Å, |Δi|>4): 56; chains: 1; bounding box: 114×44×83 Å

Sequence (206 aa):
DWADKSGIWRQKSYKVTSSRDKPDMAFGVRELDDGSVKRVIHAAAPLQARNYVVMEVRGNLVKGDRKEVAARFPSNLFKKTAQVIVGEPTLDFKKRTNEMVLKAKQEQSDAEFKAKQAEEIRKKLMEKRAKELEKAKKKAEKERKKQEKEIKKKMAAEKKAKEEADKKDEEKKEGETENKEDEPMEKKEEAEKEEKEEEEEEEEEE